Protein AF-A0A6P0IAK7-F1 (afdb_monomer_lite)

Foldseek 3Di:
DDDDDDPDDDPPVVVVVVVVVVVVVVVPPDDDDDDDDDDDDPPPPPPPQDLVNLVVCLVPDPDQVVVLVSLLVLLVDQALLSLLVLLVCQVVVVPHDPSSNVSSVVSNLSNQQDPPDALCRCVVPVVNLDDPDADPPAAEDEDALVLVLLVPPDDPVPGDPVSVVVVVCVVVNNHRYDYDSVSLNVSLVVCCVVPNRSRSSSVSSVVD

Radius of gyration: 23.71 Å; chains: 1; bounding box: 58×42×82 Å

Structure (mmCIF, N/CA/C/O backbone):
data_AF-A0A6P0IAK7-F1
#
_entry.id   AF-A0A6P0IAK7-F1
#
loop_
_atom_site.group_PDB
_atom_site.id
_atom_site.type_symbol
_atom_site.label_atom_id
_atom_site.label_alt_id
_atom_site.label_comp_id
_atom_site.label_asym_id
_atom_site.label_entity_id
_atom_site.label_seq_id
_atom_site.pdbx_PDB_ins_code
_atom_site.Cartn_x
_atom_site.Cartn_y
_atom_site.Cartn_z
_atom_site.occupancy
_atom_site.B_iso_or_equiv
_atom_site.auth_seq_id
_atom_site.auth_comp_id
_atom_site.auth_asym_id
_atom_site.auth_atom_id
_atom_site.pdbx_PDB_model_num
ATOM 1 N N . MET A 1 1 ? -30.795 12.365 -57.099 1.00 26.16 1 MET A N 1
ATOM 2 C CA . MET A 1 1 ? -30.577 13.539 -56.231 1.00 26.16 1 MET A CA 1
ATOM 3 C C . MET A 1 1 ? -30.891 13.110 -54.794 1.00 26.16 1 MET A C 1
ATOM 5 O O . MET A 1 1 ? -32.052 12.858 -54.540 1.00 26.16 1 MET A O 1
ATOM 9 N N . PHE A 1 2 ? -29.836 12.945 -53.966 1.00 22.73 2 PHE A N 1
ATOM 10 C CA . PHE A 1 2 ? -29.725 12.793 -52.483 1.00 22.73 2 PHE A CA 1
ATOM 11 C C . PHE A 1 2 ? -30.599 11.769 -51.708 1.00 22.73 2 PHE A C 1
ATOM 13 O O . PHE A 1 2 ? -31.778 11.662 -51.988 1.00 22.73 2 PHE A O 1
ATOM 20 N N . TYR A 1 3 ? -30.172 11.042 -50.654 1.00 24.75 3 TYR A N 1
ATOM 21 C CA . TYR A 1 3 ? -28.891 10.645 -50.010 1.00 24.75 3 TYR A CA 1
ATOM 22 C C . TYR A 1 3 ? -29.217 9.584 -48.908 1.00 24.75 3 TYR A C 1
ATOM 24 O O . TYR A 1 3 ? -30.390 9.330 -48.651 1.00 24.75 3 TYR A O 1
ATOM 32 N N . VAL A 1 4 ? -28.178 9.106 -48.191 1.00 23.92 4 VAL A N 1
ATOM 33 C CA . VAL A 1 4 ? -28.129 8.334 -46.909 1.00 23.92 4 VAL A CA 1
ATOM 34 C C . VAL A 1 4 ? -27.881 6.821 -47.095 1.00 23.92 4 VAL A C 1
ATOM 36 O O . VAL A 1 4 ? -28.779 6.072 -47.440 1.00 23.92 4 VAL A O 1
ATOM 39 N N . ASN A 1 5 ? -26.626 6.347 -47.103 1.00 25.86 5 ASN A N 1
ATOM 40 C CA . ASN A 1 5 ? -25.648 6.138 -46.007 1.00 25.86 5 ASN A CA 1
ATOM 41 C C . ASN A 1 5 ? -25.832 4.788 -45.284 1.00 25.86 5 ASN A C 1
ATOM 43 O O . ASN A 1 5 ? -26.632 4.668 -44.364 1.00 25.86 5 ASN A O 1
ATOM 47 N N . THR A 1 6 ? -25.000 3.808 -45.644 1.00 28.89 6 THR A N 1
ATOM 48 C CA . THR A 1 6 ? -24.733 2.613 -44.831 1.00 28.89 6 THR A CA 1
ATOM 49 C C . THR A 1 6 ? -23.227 2.483 -44.602 1.00 28.89 6 THR A C 1
ATOM 51 O O . THR A 1 6 ? -22.553 1.646 -45.197 1.00 28.89 6 THR A O 1
ATOM 54 N N . LYS A 1 7 ? -22.674 3.338 -43.732 1.00 33.22 7 LYS A N 1
ATOM 55 C CA . LYS A 1 7 ? -21.453 3.015 -42.983 1.00 33.22 7 LYS A CA 1
ATOM 56 C C . LYS A 1 7 ? -21.851 2.279 -41.709 1.00 33.22 7 LYS A C 1
ATOM 58 O O . LYS A 1 7 ? -22.245 2.895 -40.726 1.00 33.22 7 LYS A O 1
ATOM 63 N N . SER A 1 8 ? -21.709 0.966 -41.715 1.00 36.00 8 SER A N 1
ATOM 64 C CA . SER A 1 8 ? -21.562 0.170 -40.502 1.00 36.00 8 SER A CA 1
ATOM 65 C C . SER A 1 8 ? -20.852 -1.115 -40.888 1.00 36.00 8 SER A C 1
ATOM 67 O O . SER A 1 8 ? -21.122 -1.650 -41.954 1.00 36.00 8 SER A O 1
ATOM 69 N N . GLN A 1 9 ? -19.975 -1.589 -40.005 1.00 33.84 9 GLN A N 1
ATOM 70 C CA . GLN A 1 9 ? -19.118 -2.771 -40.148 1.00 33.84 9 GLN A CA 1
ATOM 71 C C . GLN A 1 9 ? -17.837 -2.525 -40.953 1.00 33.84 9 GLN A C 1
ATOM 73 O O . GLN A 1 9 ? -17.785 -2.761 -42.150 1.00 33.84 9 GLN A O 1
ATOM 78 N N . ASN A 1 10 ? -16.802 -2.015 -40.267 1.00 32.91 10 ASN A N 1
ATOM 79 C CA . ASN A 1 10 ? -15.404 -2.478 -40.419 1.00 32.91 10 ASN A CA 1
ATOM 80 C C . ASN A 1 10 ? -14.374 -1.763 -39.515 1.00 32.91 10 ASN A C 1
ATOM 82 O O . ASN A 1 10 ? -13.176 -1.969 -39.672 1.00 32.91 10 ASN A O 1
ATOM 86 N N . ASN A 1 11 ? -14.792 -0.994 -38.499 1.00 32.03 11 ASN A N 1
ATOM 87 C CA . ASN A 1 11 ? -13.846 -0.296 -37.609 1.00 32.03 11 ASN A CA 1
ATOM 88 C C . ASN A 1 11 ? -13.528 -0.997 -36.272 1.00 32.03 11 ASN A C 1
ATOM 90 O O . ASN A 1 11 ? -12.753 -0.459 -35.489 1.00 32.03 11 ASN A O 1
ATOM 94 N N . TYR A 1 12 ? -14.035 -2.209 -36.016 1.00 30.67 12 TYR A N 1
ATOM 95 C CA . TYR A 1 12 ? -13.771 -2.931 -34.755 1.00 30.67 12 TYR A CA 1
ATOM 96 C C . TYR A 1 12 ? -12.659 -3.991 -34.825 1.00 30.67 12 TYR A C 1
ATOM 98 O O . TYR A 1 12 ? -12.340 -4.598 -33.809 1.00 30.67 12 TYR A O 1
ATOM 106 N N . HIS A 1 13 ? -12.027 -4.204 -35.984 1.00 29.92 13 HIS A N 1
ATOM 107 C CA . HIS A 1 13 ? -10.846 -5.081 -36.095 1.00 29.92 13 HIS A CA 1
ATOM 108 C C . HIS A 1 13 ? -9.512 -4.321 -36.158 1.00 29.92 13 HIS A C 1
ATOM 110 O O . HIS A 1 13 ? -8.475 -4.887 -35.831 1.00 29.92 13 HIS A O 1
ATOM 116 N N . SER A 1 14 ? -9.523 -3.025 -36.486 1.00 30.70 14 SER A N 1
ATOM 117 C CA . SER A 1 14 ? -8.302 -2.205 -36.559 1.00 30.70 14 SER A CA 1
ATOM 118 C C . SER A 1 14 ? -7.813 -1.734 -35.177 1.00 30.70 14 SER A C 1
ATOM 120 O O . SER A 1 14 ? -6.625 -1.826 -34.872 1.00 30.70 14 SER A O 1
ATOM 122 N N . ALA A 1 15 ? -8.720 -1.326 -34.281 1.00 28.86 15 ALA A N 1
ATOM 123 C CA . ALA A 1 15 ? -8.346 -0.814 -32.956 1.00 28.86 15 ALA A CA 1
ATOM 124 C C . ALA A 1 15 ? -7.744 -1.893 -32.031 1.00 28.86 15 ALA A C 1
ATOM 126 O O . ALA A 1 15 ? -6.819 -1.615 -31.269 1.00 28.86 15 ALA A O 1
ATOM 127 N N . THR A 1 16 ? -8.213 -3.139 -32.139 1.00 31.03 16 THR A N 1
ATOM 128 C CA . THR A 1 16 ? -7.709 -4.277 -31.351 1.00 31.03 16 THR A CA 1
ATOM 129 C C . THR A 1 16 ? -6.317 -4.719 -31.814 1.00 31.03 16 THR A C 1
ATOM 131 O O . THR A 1 16 ? -5.484 -5.091 -30.991 1.00 31.03 16 THR A O 1
ATOM 134 N N . LEU A 1 17 ? -6.022 -4.598 -33.113 1.00 25.98 17 LEU A N 1
ATOM 135 C CA . LEU A 1 17 ? -4.694 -4.860 -33.677 1.00 25.98 17 LEU A CA 1
ATOM 136 C C . LEU A 1 17 ? -3.692 -3.752 -33.318 1.00 25.98 17 LEU A C 1
ATOM 138 O O . LEU A 1 17 ? -2.561 -4.054 -32.948 1.00 25.98 17 LEU A O 1
ATOM 142 N N . ILE A 1 18 ? -4.106 -2.482 -33.317 1.00 27.56 18 ILE A N 1
ATOM 143 C CA . ILE A 1 18 ? -3.242 -1.354 -32.920 1.00 27.56 18 ILE A CA 1
ATOM 144 C C . ILE A 1 18 ? -2.915 -1.392 -31.411 1.00 27.56 18 ILE A C 1
ATOM 146 O O . ILE A 1 18 ? -1.784 -1.103 -31.009 1.00 27.56 18 ILE A O 1
ATOM 150 N N . LEU A 1 19 ? -3.859 -1.825 -30.566 1.00 26.67 19 LEU A N 1
ATOM 151 C CA . LEU A 1 19 ? -3.617 -2.061 -29.133 1.00 26.67 19 LEU A CA 1
ATOM 152 C C . LEU A 1 19 ? -2.740 -3.298 -28.863 1.00 26.67 19 LEU A C 1
ATOM 154 O O . LEU A 1 19 ? -1.976 -3.310 -27.897 1.00 26.67 19 LEU A O 1
ATOM 158 N N . ALA A 1 20 ? -2.792 -4.314 -29.729 1.00 27.11 20 ALA A N 1
ATOM 159 C CA . ALA A 1 20 ? -1.891 -5.463 -29.655 1.00 27.11 20 ALA A CA 1
ATOM 160 C C . ALA A 1 20 ? -0.453 -5.093 -30.068 1.00 27.11 20 ALA A C 1
ATOM 162 O O . ALA A 1 20 ? 0.496 -5.462 -29.379 1.00 27.11 20 ALA A O 1
ATOM 163 N N . PHE A 1 21 ? -0.275 -4.293 -31.126 1.00 25.08 21 PHE A N 1
ATOM 164 C CA . PHE A 1 21 ? 1.051 -3.857 -31.585 1.00 25.08 21 PHE A CA 1
ATOM 165 C C . PHE A 1 21 ? 1.734 -2.868 -30.628 1.00 25.08 21 PHE A C 1
ATOM 167 O O . PHE A 1 21 ? 2.949 -2.939 -30.442 1.00 25.08 21 PHE A O 1
ATOM 174 N N . SER A 1 22 ? 0.972 -2.003 -29.953 1.00 28.08 22 SER A N 1
ATOM 175 C CA . SER A 1 22 ? 1.520 -1.084 -28.942 1.00 28.08 22 SER A CA 1
ATOM 176 C C . SER A 1 22 ? 1.932 -1.798 -27.648 1.00 28.08 22 SER A C 1
ATOM 178 O O . SER A 1 22 ? 2.981 -1.477 -27.091 1.00 28.08 22 SER A O 1
ATOM 180 N N . LYS A 1 23 ? 1.202 -2.835 -27.210 1.00 30.44 23 LYS A N 1
ATOM 181 C CA . LYS A 1 23 ? 1.650 -3.707 -26.104 1.00 30.44 23 LYS A CA 1
ATOM 182 C C . LYS A 1 23 ? 2.926 -4.481 -26.445 1.00 30.44 23 LYS A C 1
ATOM 184 O O . LYS A 1 23 ? 3.785 -4.637 -25.582 1.00 30.44 23 LYS A O 1
ATOM 189 N N . ILE A 1 24 ? 3.080 -4.915 -27.696 1.00 29.59 24 ILE A N 1
ATOM 190 C CA . ILE A 1 24 ? 4.285 -5.618 -28.158 1.00 29.59 24 ILE A CA 1
ATOM 191 C C . ILE A 1 24 ? 5.497 -4.673 -28.198 1.00 29.59 24 ILE A C 1
ATOM 193 O O . ILE A 1 24 ? 6.580 -5.077 -27.789 1.00 29.59 24 ILE A O 1
ATOM 197 N N . GLN A 1 25 ? 5.333 -3.409 -28.601 1.00 26.86 25 GLN A N 1
ATOM 19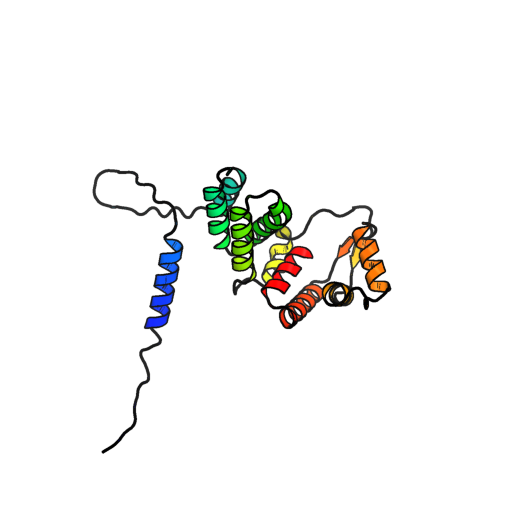8 C CA . GLN A 1 25 ? 6.430 -2.429 -28.590 1.00 26.86 25 GLN A CA 1
ATOM 199 C C . GLN A 1 25 ? 6.828 -1.961 -27.181 1.00 26.86 25 GLN A C 1
ATOM 201 O O . GLN A 1 25 ? 8.002 -1.685 -26.941 1.00 26.86 25 GLN A O 1
ATOM 206 N N . ILE A 1 26 ? 5.896 -1.918 -26.225 1.00 31.25 26 ILE A N 1
ATOM 207 C CA . ILE A 1 26 ? 6.211 -1.569 -24.827 1.00 31.25 26 ILE A CA 1
ATOM 208 C C . ILE A 1 26 ? 6.965 -2.715 -24.124 1.00 31.25 26 ILE A C 1
ATOM 210 O O . ILE A 1 26 ? 7.851 -2.458 -23.313 1.00 31.25 26 ILE A O 1
ATOM 214 N N . LEU A 1 27 ? 6.728 -3.970 -24.522 1.00 28.12 27 LEU A N 1
ATOM 215 C CA . LEU A 1 27 ? 7.503 -5.135 -24.069 1.00 28.12 27 LEU A CA 1
ATOM 216 C C . LEU A 1 27 ? 8.888 -5.273 -24.740 1.00 28.12 27 LEU A C 1
ATOM 218 O O . LEU A 1 27 ? 9.689 -6.105 -24.320 1.00 28.12 27 LEU A O 1
ATOM 222 N N . GLN A 1 28 ? 9.211 -4.464 -25.755 1.00 32.31 28 GLN A N 1
ATOM 223 C CA . GLN A 1 28 ? 10.477 -4.541 -26.505 1.00 32.31 28 GLN A CA 1
ATOM 224 C C . GLN A 1 28 ? 11.645 -3.760 -25.877 1.00 32.31 28 GLN A C 1
ATOM 226 O O . GLN A 1 28 ? 12.739 -3.744 -26.440 1.00 32.31 28 GLN A O 1
ATOM 231 N N . LYS A 1 29 ? 11.468 -3.153 -24.698 1.00 34.12 29 LYS A N 1
ATOM 232 C CA . LYS A 1 29 ? 12.530 -2.418 -23.988 1.00 34.12 29 LYS A CA 1
ATOM 233 C C . LYS A 1 29 ? 13.316 -3.299 -22.998 1.00 34.12 29 LYS A C 1
ATOM 235 O O . LYS A 1 29 ? 13.591 -2.887 -21.878 1.00 34.12 29 LYS A O 1
ATOM 240 N N . VAL A 1 30 ? 13.667 -4.521 -23.410 1.00 36.28 30 VAL A N 1
ATOM 241 C CA . VAL A 1 30 ? 14.493 -5.471 -22.636 1.00 36.28 30 VAL A CA 1
ATOM 242 C C . VAL A 1 30 ? 15.860 -5.615 -23.313 1.00 36.28 30 VAL A C 1
ATOM 244 O O . VAL A 1 30 ? 15.937 -5.817 -24.525 1.00 36.28 30 VAL A O 1
ATOM 247 N N . ASN A 1 31 ? 16.935 -5.471 -22.532 1.00 39.06 31 ASN A N 1
ATOM 248 C CA . ASN A 1 31 ? 18.326 -5.451 -22.994 1.00 39.06 31 ASN A CA 1
ATOM 249 C C . ASN A 1 31 ? 18.686 -6.649 -23.897 1.00 39.06 31 ASN A C 1
ATOM 251 O O . ASN A 1 31 ? 18.471 -7.809 -23.549 1.00 39.06 31 ASN A O 1
ATOM 255 N N . LYS A 1 32 ? 19.271 -6.349 -25.064 1.00 33.69 32 LYS A N 1
ATOM 256 C CA . LYS A 1 32 ? 19.672 -7.313 -26.098 1.00 33.69 32 LYS A CA 1
ATOM 257 C C . LYS A 1 32 ? 21.113 -7.771 -25.857 1.00 33.69 32 LYS A C 1
ATOM 259 O O . LYS A 1 32 ? 22.042 -7.023 -26.142 1.00 33.69 32 LYS A O 1
ATOM 264 N N . VAL A 1 33 ? 21.314 -9.004 -25.397 1.00 37.75 33 VAL A N 1
ATOM 265 C CA . VAL A 1 33 ? 22.643 -9.643 -25.388 1.00 37.75 33 VAL A CA 1
ATOM 266 C C . VAL A 1 33 ? 22.783 -10.482 -26.660 1.00 37.75 33 VAL A C 1
ATOM 268 O O . VAL A 1 33 ? 21.975 -11.373 -26.906 1.00 37.75 33 VAL A O 1
ATOM 271 N N . MET A 1 34 ? 23.773 -10.170 -27.503 1.00 29.06 34 MET A N 1
ATOM 272 C CA . MET A 1 34 ? 24.094 -10.962 -28.697 1.00 29.06 34 MET A CA 1
ATOM 273 C C . MET A 1 34 ? 25.179 -11.988 -28.373 1.00 29.06 34 MET A C 1
ATOM 275 O O . MET A 1 34 ? 26.334 -11.614 -28.191 1.00 29.06 34 MET A O 1
ATOM 279 N N . THR A 1 35 ? 24.847 -13.275 -28.399 1.00 34.84 35 THR A N 1
ATOM 280 C CA . THR A 1 35 ? 25.839 -14.343 -28.571 1.00 34.84 35 THR A CA 1
ATOM 281 C C . THR A 1 35 ? 25.756 -14.859 -30.006 1.00 34.84 35 THR A C 1
ATOM 283 O O . THR A 1 35 ? 24.697 -15.257 -30.489 1.00 34.84 35 THR A O 1
ATOM 286 N N . ARG A 1 36 ? 26.875 -14.765 -30.734 1.00 27.73 36 ARG A N 1
ATOM 287 C CA . ARG A 1 36 ? 27.020 -15.324 -32.082 1.00 27.73 36 ARG A CA 1
ATOM 288 C C . ARG A 1 36 ? 27.350 -16.805 -31.948 1.00 27.73 36 ARG A C 1
ATOM 290 O O . ARG A 1 36 ? 28.504 -17.142 -31.716 1.00 27.73 36 ARG A O 1
ATOM 297 N N . GLU A 1 37 ? 26.360 -17.661 -32.149 1.00 32.78 37 GLU A N 1
ATOM 298 C CA . GLU A 1 37 ? 26.611 -19.045 -32.541 1.00 32.78 37 GLU A CA 1
ATOM 299 C C . GLU A 1 37 ? 26.233 -19.228 -34.011 1.00 32.78 37 GLU A C 1
ATOM 301 O O . GLU A 1 37 ? 25.257 -18.677 -34.524 1.00 32.78 37 GLU A O 1
ATOM 306 N N . SER A 1 38 ? 27.129 -19.911 -34.707 1.00 32.88 38 SER A N 1
ATOM 307 C CA . SER A 1 38 ? 27.184 -20.113 -36.144 1.00 32.88 38 SER A CA 1
ATOM 308 C C . SER A 1 38 ? 25.929 -20.813 -36.674 1.00 32.88 38 SER A C 1
ATOM 310 O O . SER A 1 38 ? 25.503 -21.819 -36.118 1.00 32.88 38 SER A O 1
ATOM 312 N N . SER A 1 39 ? 25.440 -20.338 -37.824 1.00 33.56 39 SER A N 1
ATOM 313 C CA . SER A 1 39 ? 24.461 -20.993 -38.712 1.00 33.56 39 SER A CA 1
ATOM 314 C C . SER A 1 39 ? 22.970 -20.853 -38.347 1.00 33.56 39 SER A C 1
ATOM 316 O O . SER A 1 39 ? 22.367 -21.694 -37.697 1.00 33.56 39 SER A O 1
ATOM 318 N N . ASN A 1 40 ? 22.364 -19.794 -38.903 1.00 36.38 40 ASN A N 1
ATOM 319 C CA . ASN A 1 40 ? 20.978 -19.692 -39.391 1.00 36.38 40 ASN A CA 1
ATOM 320 C C . ASN A 1 40 ? 19.846 -20.309 -38.553 1.00 36.38 40 ASN A C 1
ATOM 322 O O . ASN A 1 40 ? 19.068 -21.113 -39.053 1.00 36.38 40 ASN A O 1
ATOM 326 N N . GLN A 1 41 ? 19.666 -19.797 -37.338 1.00 31.36 41 GLN A N 1
ATOM 327 C CA . GLN A 1 41 ? 18.359 -19.486 -36.750 1.00 31.36 41 GLN A CA 1
ATOM 328 C C . GLN A 1 41 ? 18.618 -18.505 -35.602 1.00 31.36 41 GLN A C 1
ATOM 330 O O . GLN A 1 41 ? 19.129 -18.887 -34.555 1.00 31.36 41 GLN A O 1
ATOM 335 N N . ILE A 1 42 ? 18.305 -17.218 -35.793 1.00 33.81 42 ILE A N 1
ATOM 336 C CA . ILE A 1 42 ? 18.283 -16.264 -34.677 1.00 33.81 42 ILE A CA 1
ATOM 337 C C . ILE A 1 42 ? 17.067 -16.639 -33.825 1.00 33.81 42 ILE A C 1
ATOM 339 O O . ILE A 1 42 ? 15.964 -16.142 -34.041 1.00 33.81 42 ILE A O 1
ATOM 343 N N . GLN A 1 43 ? 17.248 -17.568 -32.888 1.00 28.28 43 GLN A N 1
ATOM 344 C CA . GLN A 1 43 ? 16.297 -17.758 -31.805 1.00 28.28 43 GLN A CA 1
ATOM 345 C C . GLN A 1 43 ? 16.425 -16.551 -30.879 1.00 28.28 43 GLN A C 1
ATOM 347 O O . GLN A 1 43 ? 17.394 -16.409 -30.135 1.00 28.28 43 GLN A O 1
ATOM 352 N N . PHE A 1 44 ? 15.437 -15.659 -30.927 1.00 35.88 44 PHE A N 1
ATOM 353 C CA . PHE A 1 44 ? 15.243 -14.681 -29.868 1.00 35.88 44 PHE A CA 1
ATOM 354 C C . PHE A 1 44 ? 14.830 -15.444 -28.613 1.00 35.88 44 PHE A C 1
ATOM 356 O O . PHE A 1 44 ? 13.660 -15.766 -28.414 1.00 35.88 44 PHE A O 1
ATOM 363 N N . LYS A 1 45 ? 15.807 -15.777 -27.773 1.00 30.66 45 LYS A N 1
ATOM 364 C CA . LYS A 1 45 ? 15.541 -16.284 -26.434 1.00 30.66 45 LYS A CA 1
ATOM 365 C C . LYS A 1 45 ? 15.097 -15.085 -25.599 1.00 30.66 45 LYS A C 1
ATOM 367 O O . LYS A 1 45 ? 15.916 -14.365 -25.039 1.00 30.66 45 LYS A O 1
ATOM 372 N N . TYR A 1 46 ? 13.795 -14.808 -25.606 1.00 37.12 46 TYR A N 1
ATOM 373 C CA . TYR A 1 46 ? 13.200 -13.862 -24.672 1.00 37.12 46 TYR A CA 1
ATOM 374 C C . TYR A 1 46 ? 13.318 -14.473 -23.283 1.00 37.12 46 TYR A C 1
ATOM 376 O O . TYR A 1 46 ? 12.511 -15.313 -22.890 1.00 37.12 46 TYR A O 1
ATOM 384 N N . THR A 1 47 ? 14.356 -14.093 -22.548 1.00 42.75 47 THR A N 1
ATOM 385 C CA . THR A 1 47 ? 14.421 -14.408 -21.129 1.00 42.75 47 THR A CA 1
ATOM 386 C C . THR A 1 47 ? 13.420 -13.485 -20.446 1.00 42.75 47 THR A C 1
ATOM 388 O O . THR A 1 47 ? 13.689 -12.299 -20.253 1.00 42.75 47 THR A O 1
ATOM 391 N N . LEU A 1 48 ? 12.228 -14.006 -20.150 1.00 55.81 48 LEU A N 1
ATOM 392 C CA . LEU A 1 48 ? 11.346 -13.406 -19.155 1.00 55.81 48 LEU A CA 1
ATOM 393 C C . LEU A 1 48 ? 12.163 -13.332 -17.867 1.00 55.81 48 LEU A C 1
ATOM 395 O O . LEU A 1 48 ? 12.419 -14.353 -17.241 1.00 55.81 48 LEU A O 1
ATOM 399 N N . ILE A 1 49 ? 12.655 -12.141 -17.532 1.00 68.50 49 ILE A N 1
ATOM 400 C CA . ILE A 1 49 ? 13.315 -11.929 -16.247 1.00 68.50 49 ILE A CA 1
ATOM 401 C C . ILE A 1 49 ? 12.225 -12.110 -15.194 1.00 68.50 49 ILE A C 1
ATOM 403 O O . ILE A 1 49 ? 11.179 -11.456 -15.275 1.00 68.50 49 ILE A O 1
ATOM 407 N N . GLU A 1 50 ? 12.427 -13.008 -14.242 1.00 84.00 50 GLU A N 1
ATOM 408 C CA . GLU A 1 50 ? 11.458 -13.214 -13.172 1.00 84.00 50 GLU A CA 1
ATOM 409 C C . GLU A 1 50 ? 11.393 -11.976 -12.265 1.00 84.00 50 GLU A C 1
ATOM 411 O O . GLU A 1 50 ? 12.310 -11.152 -12.226 1.00 84.00 50 GLU A O 1
ATOM 416 N N . THR A 1 51 ? 10.273 -11.779 -11.567 1.00 86.00 51 THR A N 1
ATOM 417 C CA . THR A 1 51 ? 10.130 -10.619 -10.670 1.00 86.00 51 THR A CA 1
ATOM 418 C C . THR A 1 51 ? 11.162 -10.679 -9.547 1.00 86.00 51 THR A C 1
ATOM 420 O O . THR A 1 51 ? 11.783 -9.666 -9.239 1.00 86.00 51 THR A O 1
ATOM 423 N N . SER A 1 52 ? 11.403 -11.873 -9.003 1.00 86.88 52 SER A N 1
ATOM 424 C CA . SER A 1 52 ? 12.476 -12.177 -8.050 1.00 86.88 52 SER A CA 1
ATOM 425 C C . SER A 1 52 ? 13.830 -11.634 -8.517 1.00 86.88 52 SER A C 1
ATOM 427 O O . SER A 1 52 ? 14.462 -10.866 -7.795 1.00 86.88 52 SER A O 1
ATOM 429 N N . ASP A 1 53 ? 14.224 -11.941 -9.754 1.00 87.56 53 ASP A N 1
ATOM 430 C CA . ASP A 1 53 ? 15.494 -11.494 -10.331 1.00 87.56 53 ASP A CA 1
ATOM 431 C C . ASP A 1 53 ? 15.585 -9.966 -10.440 1.00 87.56 53 ASP A C 1
ATOM 433 O O . ASP A 1 53 ? 16.642 -9.386 -10.182 1.00 87.56 53 ASP A O 1
ATOM 437 N N . LEU A 1 54 ? 14.493 -9.289 -10.820 1.00 89.69 54 LEU A N 1
ATOM 438 C CA . LEU A 1 54 ? 14.463 -7.822 -10.868 1.00 89.69 54 LEU A CA 1
ATOM 439 C C . LEU A 1 54 ? 14.624 -7.203 -9.480 1.00 89.69 54 LEU A C 1
ATOM 441 O O . LEU A 1 54 ? 15.343 -6.215 -9.334 1.00 89.69 54 LEU A O 1
ATOM 445 N N . ILE A 1 55 ? 13.969 -7.777 -8.470 1.00 91.12 55 ILE A N 1
ATOM 446 C CA . ILE A 1 55 ? 14.074 -7.314 -7.085 1.00 91.12 55 ILE A CA 1
ATOM 447 C C . ILE A 1 55 ? 15.512 -7.481 -6.588 1.00 91.12 55 ILE A C 1
ATOM 449 O O . ILE A 1 55 ? 16.070 -6.540 -6.025 1.00 91.12 55 ILE A O 1
ATOM 453 N N . THR A 1 56 ? 16.138 -8.633 -6.842 1.00 91.38 56 THR A N 1
ATOM 454 C CA . THR A 1 56 ? 17.537 -8.877 -6.463 1.00 91.38 56 THR A CA 1
ATOM 455 C C . THR A 1 56 ? 18.488 -7.896 -7.143 1.00 91.38 56 THR A C 1
ATOM 457 O O . THR A 1 56 ? 19.347 -7.325 -6.473 1.00 91.38 56 THR A O 1
ATOM 460 N N . LYS A 1 57 ? 18.312 -7.641 -8.446 1.00 90.31 57 LYS A N 1
ATOM 461 C CA . LYS A 1 57 ? 19.120 -6.651 -9.177 1.00 90.31 57 LYS A CA 1
ATOM 462 C C . LYS A 1 57 ? 18.978 -5.256 -8.583 1.00 90.31 57 LYS A C 1
ATOM 464 O O . LYS A 1 57 ? 19.979 -4.624 -8.277 1.00 90.31 57 LYS A O 1
ATOM 469 N N . LEU A 1 58 ? 17.748 -4.808 -8.333 1.00 92.50 58 LEU A N 1
ATOM 470 C CA . LEU A 1 58 ? 17.486 -3.509 -7.716 1.00 92.50 58 LEU A CA 1
ATOM 471 C C . LEU A 1 58 ? 18.135 -3.364 -6.326 1.00 92.50 58 LEU A C 1
ATOM 473 O O . LEU A 1 58 ? 18.591 -2.280 -5.971 1.00 92.50 58 LEU A O 1
ATOM 477 N N . GLN A 1 59 ? 18.162 -4.427 -5.520 1.00 90.88 59 GLN A N 1
ATOM 478 C CA . GLN A 1 59 ? 18.764 -4.395 -4.181 1.00 90.88 59 GLN A CA 1
ATOM 479 C C . GLN A 1 59 ? 20.289 -4.242 -4.208 1.00 90.88 59 GLN A C 1
ATOM 481 O O . GLN A 1 59 ? 20.859 -3.727 -3.250 1.00 90.88 59 GLN A O 1
ATOM 486 N N . GLN A 1 60 ? 20.937 -4.696 -5.280 1.00 91.44 60 GLN A N 1
ATOM 487 C CA . GLN A 1 60 ? 22.390 -4.641 -5.455 1.00 91.44 60 GLN A CA 1
ATOM 488 C C . GLN A 1 60 ? 22.841 -3.432 -6.286 1.00 91.44 60 GLN A C 1
ATOM 490 O O . GLN A 1 60 ? 24.039 -3.168 -6.361 1.00 91.44 60 GLN A O 1
ATOM 495 N N . GLU A 1 61 ? 21.903 -2.721 -6.917 1.00 92.62 61 GLU A N 1
ATOM 496 C CA . GLU A 1 61 ? 22.210 -1.649 -7.856 1.00 92.62 61 GLU A CA 1
ATOM 497 C C . GLU A 1 61 ? 22.563 -0.336 -7.151 1.00 92.62 61 GLU A C 1
ATOM 499 O O . GLU A 1 61 ? 21.758 0.221 -6.394 1.00 92.62 61 GLU A O 1
ATOM 504 N N . CYS A 1 62 ? 23.752 0.166 -7.476 1.00 87.81 62 CYS A N 1
ATOM 505 C CA . CYS A 1 62 ? 24.295 1.431 -6.991 1.00 87.81 62 CYS A CA 1
ATOM 506 C C . CYS A 1 62 ? 24.315 2.504 -8.085 1.00 87.81 62 CYS A C 1
ATOM 508 O O . CYS A 1 62 ? 24.392 3.689 -7.760 1.00 87.81 62 CYS A O 1
ATOM 510 N N . ASP A 1 63 ? 24.270 2.113 -9.363 1.00 95.50 63 ASP A N 1
ATOM 511 C CA . ASP A 1 63 ? 24.198 3.060 -10.467 1.00 95.50 63 ASP A CA 1
ATOM 512 C C . ASP A 1 63 ? 22.803 3.693 -10.544 1.00 95.50 63 ASP A C 1
ATOM 514 O O . ASP A 1 63 ? 21.777 3.012 -10.502 1.00 95.50 63 ASP A O 1
ATOM 518 N N . VAL A 1 64 ? 22.765 5.020 -10.644 1.00 92.56 64 VAL A N 1
ATOM 519 C CA . VAL A 1 64 ? 21.529 5.811 -10.574 1.00 92.56 64 VAL A CA 1
ATOM 520 C C . VAL A 1 64 ? 20.601 5.500 -11.750 1.00 92.56 64 VAL A C 1
ATOM 522 O O . VAL A 1 64 ? 19.387 5.366 -11.561 1.00 92.56 64 VAL A O 1
ATOM 525 N N . ASP A 1 65 ? 21.160 5.367 -12.953 1.00 93.69 65 ASP A N 1
ATOM 526 C CA . ASP A 1 65 ? 20.393 5.154 -14.177 1.00 93.69 65 ASP A CA 1
ATOM 527 C C . ASP A 1 65 ? 19.859 3.722 -14.240 1.00 93.69 65 ASP A C 1
ATOM 529 O O . ASP A 1 65 ? 18.672 3.511 -14.517 1.00 93.69 65 ASP A O 1
ATOM 533 N N . GLU A 1 66 ? 20.692 2.732 -13.916 1.00 93.75 66 GLU A N 1
ATOM 534 C CA . GLU A 1 66 ? 20.267 1.333 -13.848 1.00 93.75 66 GLU A CA 1
ATOM 535 C C . GLU A 1 66 ? 19.256 1.103 -12.720 1.00 93.75 66 GLU A C 1
ATOM 537 O O . GLU A 1 66 ? 18.237 0.439 -12.928 1.00 93.75 66 GLU A O 1
ATOM 542 N N . ARG A 1 67 ? 19.436 1.739 -11.556 1.00 94.31 67 ARG A N 1
ATOM 543 C CA . ARG A 1 67 ? 18.468 1.678 -10.451 1.00 94.31 67 ARG A CA 1
ATOM 544 C C . ARG A 1 67 ? 17.101 2.199 -10.889 1.00 94.31 67 ARG A C 1
ATOM 546 O O . ARG A 1 67 ? 16.084 1.533 -10.673 1.00 94.31 67 ARG A O 1
ATOM 553 N N . ALA A 1 68 ? 17.069 3.350 -11.560 1.00 94.75 68 ALA A N 1
ATOM 554 C CA . ALA A 1 68 ? 15.858 3.895 -12.166 1.00 94.75 68 ALA A CA 1
ATOM 555 C C . ALA A 1 68 ? 15.263 2.959 -13.235 1.00 94.75 68 ALA A C 1
ATOM 557 O O . ALA A 1 68 ? 14.041 2.793 -13.293 1.00 94.75 68 ALA A O 1
ATOM 558 N N . ASN A 1 69 ? 16.090 2.307 -14.058 1.00 94.00 69 ASN A N 1
ATOM 559 C CA . ASN A 1 69 ? 15.629 1.334 -15.051 1.00 94.00 69 ASN A CA 1
ATOM 560 C C . ASN A 1 69 ? 14.966 0.114 -14.402 1.00 94.00 69 ASN A C 1
ATOM 562 O O . ASN A 1 69 ? 13.894 -0.300 -14.856 1.00 94.00 69 ASN A O 1
ATOM 566 N N . TRP A 1 70 ? 15.540 -0.426 -13.324 1.00 94.06 70 TRP A N 1
ATOM 567 C CA . TRP A 1 70 ? 14.952 -1.545 -12.587 1.00 94.06 70 TRP A CA 1
ATOM 568 C C . TRP A 1 70 ? 13.631 -1.165 -11.922 1.00 94.06 70 TRP A C 1
ATOM 570 O O . TRP A 1 70 ? 12.652 -1.901 -12.049 1.00 94.06 70 TRP A O 1
ATOM 580 N N . ILE A 1 71 ? 13.556 0.014 -11.299 1.00 95.31 71 ILE A N 1
ATOM 581 C CA . ILE A 1 71 ? 12.308 0.545 -10.726 1.00 95.31 71 ILE A CA 1
ATOM 582 C C . ILE A 1 71 ? 11.238 0.699 -11.807 1.00 95.31 71 ILE A C 1
ATOM 584 O O . ILE A 1 71 ? 10.098 0.280 -11.610 1.00 95.31 71 ILE A O 1
ATOM 588 N N . ARG A 1 72 ? 11.608 1.232 -12.974 1.00 95.69 72 ARG A N 1
ATOM 589 C CA . ARG A 1 72 ? 10.691 1.380 -14.106 1.00 95.69 72 ARG A CA 1
ATOM 590 C C . ARG A 1 72 ? 10.194 0.033 -14.620 1.00 95.69 72 ARG A C 1
ATOM 592 O O . ARG A 1 72 ? 9.006 -0.097 -14.891 1.00 95.69 72 ARG A O 1
ATOM 599 N N . ALA A 1 73 ? 11.075 -0.961 -14.737 1.00 93.31 73 ALA A N 1
ATOM 600 C CA . ALA A 1 73 ? 10.711 -2.313 -15.159 1.00 93.31 73 ALA A CA 1
ATOM 601 C C . ALA A 1 73 ? 9.761 -2.991 -14.160 1.00 93.31 73 ALA A C 1
ATOM 603 O O . ALA A 1 73 ? 8.817 -3.669 -14.567 1.00 93.31 73 ALA A O 1
ATOM 604 N N . LEU A 1 74 ? 9.974 -2.774 -12.859 1.00 93.75 74 LEU A N 1
ATOM 605 C CA . LEU A 1 74 ? 9.050 -3.193 -11.806 1.00 93.75 74 LEU A CA 1
ATOM 606 C C . LEU A 1 74 ? 7.709 -2.448 -11.911 1.00 93.75 74 LEU A C 1
ATOM 608 O O . LEU A 1 74 ? 6.661 -3.065 -11.782 1.00 93.75 74 LEU A O 1
ATOM 612 N N . GLY A 1 75 ? 7.711 -1.158 -12.251 1.00 94.44 75 GLY A N 1
ATOM 613 C CA . GLY A 1 75 ? 6.501 -0.353 -12.468 1.00 94.44 75 GLY A CA 1
ATOM 614 C C . GLY A 1 75 ? 5.569 -0.827 -13.592 1.00 94.44 75 GLY A C 1
ATOM 615 O O . GLY A 1 75 ? 4.445 -0.334 -13.688 1.00 94.44 75 GLY A O 1
ATOM 616 N N . GLU A 1 76 ? 6.006 -1.774 -14.425 1.00 93.94 76 GLU A N 1
ATOM 617 C CA . GLU A 1 76 ? 5.190 -2.421 -15.460 1.00 93.94 76 GLU A CA 1
ATOM 618 C C . GLU A 1 76 ? 4.570 -3.755 -14.989 1.00 93.94 76 GLU A C 1
ATOM 620 O O . GLU A 1 76 ? 3.829 -4.392 -15.742 1.00 93.94 76 GLU A O 1
ATOM 625 N N . ARG A 1 77 ? 4.844 -4.192 -13.749 1.00 93.06 77 ARG A N 1
ATOM 626 C CA . ARG A 1 77 ? 4.340 -5.450 -13.174 1.00 93.06 77 ARG A CA 1
ATOM 627 C C . ARG A 1 77 ? 3.257 -5.196 -12.137 1.00 93.06 77 ARG A C 1
ATOM 629 O O . ARG A 1 77 ? 3.448 -4.454 -11.177 1.00 93.06 77 ARG A O 1
ATOM 636 N N . ILE A 1 78 ? 2.111 -5.845 -12.325 1.00 93.62 78 ILE A N 1
ATOM 637 C CA . ILE A 1 78 ? 0.945 -5.712 -11.448 1.00 93.62 78 ILE A CA 1
ATOM 638 C C . ILE A 1 78 ? 0.892 -6.911 -10.500 1.00 93.62 78 ILE A C 1
ATOM 640 O O . ILE A 1 78 ? 0.017 -7.768 -10.598 1.00 93.62 78 ILE A O 1
ATOM 644 N N . GLU A 1 79 ? 1.879 -6.969 -9.613 1.00 94.06 79 GLU A N 1
ATOM 645 C CA . GLU A 1 79 ? 2.065 -8.038 -8.629 1.00 94.06 79 GLU A CA 1
ATOM 646 C C . GLU A 1 79 ? 2.059 -7.437 -7.209 1.00 94.06 79 GLU A C 1
ATOM 648 O O . GLU A 1 79 ? 2.628 -6.355 -7.011 1.00 94.06 79 GLU A O 1
ATOM 653 N N . PRO A 1 80 ? 1.422 -8.086 -6.215 1.00 93.31 80 PRO A N 1
ATOM 654 C CA . PRO A 1 80 ? 1.352 -7.584 -4.839 1.00 93.31 80 PRO A CA 1
ATOM 655 C C . PRO A 1 80 ? 2.720 -7.231 -4.239 1.00 93.31 80 PRO A C 1
ATOM 657 O O . PRO A 1 80 ? 2.888 -6.167 -3.638 1.00 93.31 80 PRO A O 1
ATOM 660 N N . GLU A 1 81 ? 3.715 -8.087 -4.456 1.00 93.12 81 GLU A N 1
ATOM 661 C CA . GLU A 1 81 ? 5.082 -7.957 -3.952 1.00 93.12 81 GLU A CA 1
ATOM 662 C C . GLU A 1 81 ? 5.774 -6.729 -4.545 1.00 93.12 81 GLU A C 1
ATOM 664 O O . GLU A 1 81 ? 6.469 -5.993 -3.844 1.00 93.12 81 GLU A O 1
ATOM 669 N N . VAL A 1 82 ? 5.528 -6.461 -5.829 1.00 94.88 82 VAL A N 1
ATOM 670 C CA . VAL A 1 82 ? 6.056 -5.290 -6.534 1.00 94.88 82 VAL A CA 1
ATOM 671 C C . VAL A 1 82 ? 5.428 -4.010 -5.998 1.00 94.88 82 VAL A C 1
ATOM 673 O O . VAL A 1 82 ? 6.136 -3.038 -5.731 1.00 94.88 82 VAL A O 1
ATOM 676 N N . ILE A 1 83 ? 4.108 -4.005 -5.790 1.00 95.12 83 ILE A N 1
ATOM 677 C CA . ILE A 1 83 ? 3.402 -2.856 -5.213 1.00 95.12 83 ILE A CA 1
ATOM 678 C C . ILE A 1 83 ? 3.938 -2.564 -3.806 1.00 95.12 83 ILE A C 1
ATOM 680 O O . ILE A 1 83 ? 4.249 -1.409 -3.502 1.00 95.12 83 ILE A O 1
ATOM 684 N N . LYS A 1 84 ? 4.101 -3.594 -2.963 1.00 93.12 84 LYS A N 1
ATOM 685 C CA . LYS A 1 84 ? 4.658 -3.442 -1.611 1.00 93.12 84 LYS A CA 1
ATOM 686 C C . LYS A 1 84 ? 6.109 -2.959 -1.641 1.00 93.12 84 LYS A C 1
ATOM 688 O O . LYS A 1 84 ? 6.468 -2.078 -0.863 1.00 93.12 84 LYS A O 1
ATOM 693 N N . LEU A 1 85 ? 6.934 -3.469 -2.554 1.00 94.62 85 LEU A N 1
ATOM 694 C CA . LEU A 1 85 ? 8.315 -3.018 -2.721 1.00 94.62 85 LEU A CA 1
ATOM 695 C C . LEU A 1 85 ? 8.390 -1.538 -3.118 1.00 94.62 85 LEU A C 1
ATOM 697 O O . LEU A 1 85 ? 9.086 -0.766 -2.460 1.00 94.62 85 LEU A O 1
ATOM 701 N N . LEU A 1 86 ? 7.650 -1.123 -4.151 1.00 95.69 86 LEU A N 1
ATOM 702 C CA . LEU A 1 86 ? 7.600 0.275 -4.594 1.00 95.69 86 LEU A CA 1
ATOM 703 C C . LEU A 1 86 ? 7.068 1.200 -3.490 1.00 95.69 86 LEU A C 1
ATOM 705 O O . LEU A 1 86 ? 7.543 2.326 -3.338 1.00 95.69 86 LEU A O 1
ATOM 709 N N . TRP A 1 87 ? 6.119 0.716 -2.686 1.00 94.50 87 TRP A N 1
ATOM 710 C CA . TRP A 1 87 ? 5.636 1.422 -1.502 1.00 94.50 87 TRP A CA 1
ATOM 711 C C . TRP A 1 87 ? 6.733 1.613 -0.445 1.00 94.50 87 TRP A C 1
ATOM 713 O O . TRP A 1 87 ? 6.937 2.720 0.055 1.00 94.50 87 TRP A O 1
ATOM 723 N N . ASN A 1 88 ? 7.487 0.556 -0.140 1.00 92.56 88 ASN A N 1
ATOM 724 C CA . ASN A 1 88 ? 8.588 0.612 0.820 1.00 92.56 88 ASN A CA 1
ATOM 725 C C . ASN A 1 88 ? 9.718 1.539 0.346 1.00 92.56 88 ASN A C 1
ATOM 727 O O . ASN A 1 88 ? 10.261 2.296 1.150 1.00 92.56 88 ASN A O 1
ATOM 731 N N . LEU A 1 89 ? 10.037 1.533 -0.953 1.00 94.44 89 LEU A N 1
ATOM 732 C CA . LEU A 1 89 ? 10.977 2.487 -1.550 1.00 94.44 89 LEU A CA 1
ATOM 733 C C . LEU A 1 89 ? 10.483 3.923 -1.390 1.00 94.44 89 LEU A C 1
ATOM 735 O O . LEU A 1 89 ? 11.237 4.791 -0.964 1.00 94.44 89 LEU A O 1
ATOM 739 N N . ARG A 1 90 ? 9.196 4.175 -1.656 1.00 94.00 90 ARG A N 1
ATOM 740 C CA . ARG A 1 90 ? 8.582 5.499 -1.485 1.00 94.00 90 ARG A CA 1
ATOM 741 C C . ARG A 1 90 ? 8.705 6.021 -0.052 1.00 94.00 90 ARG A C 1
ATOM 743 O O . ARG A 1 90 ? 8.857 7.224 0.126 1.00 94.00 90 ARG A O 1
ATOM 750 N N . ASN A 1 91 ? 8.662 5.154 0.958 1.00 89.38 91 ASN A N 1
ATOM 751 C CA . ASN A 1 91 ? 8.816 5.563 2.360 1.00 89.38 91 ASN A CA 1
ATOM 752 C C . ASN A 1 91 ? 10.262 5.891 2.756 1.00 89.38 91 ASN A C 1
ATOM 754 O O . ASN A 1 91 ? 10.460 6.564 3.759 1.00 89.38 91 ASN A O 1
ATOM 758 N N . ASN A 1 92 ? 11.249 5.467 1.963 1.00 89.69 92 ASN A N 1
ATOM 759 C CA . ASN A 1 92 ? 12.673 5.723 2.202 1.00 89.69 92 ASN A CA 1
ATOM 760 C C . ASN A 1 92 ? 13.319 6.579 1.097 1.00 89.69 92 ASN A C 1
ATOM 762 O O . ASN A 1 92 ? 14.540 6.705 1.047 1.00 89.69 92 ASN A O 1
ATOM 766 N N . MET A 1 93 ? 12.510 7.169 0.208 1.00 91.75 93 MET A N 1
ATOM 767 C CA . MET A 1 93 ? 12.990 7.827 -1.013 1.00 91.75 93 MET A CA 1
ATOM 768 C C . MET A 1 93 ? 13.792 9.107 -0.750 1.00 91.75 93 MET A C 1
ATOM 770 O O . MET A 1 93 ? 14.463 9.588 -1.650 1.00 91.75 93 MET A O 1
ATOM 774 N N . GLU A 1 94 ? 13.725 9.679 0.454 1.00 90.06 94 GLU A N 1
ATOM 775 C CA . GLU A 1 94 ? 14.513 10.867 0.818 1.00 90.06 94 GLU A CA 1
ATOM 776 C C . GLU A 1 94 ? 16.025 10.610 0.727 1.00 90.06 94 GLU A C 1
ATOM 778 O O . GLU A 1 94 ? 16.786 11.544 0.493 1.00 90.06 94 GLU A O 1
ATOM 783 N N . ASN A 1 95 ? 16.439 9.344 0.839 1.00 88.62 95 ASN A N 1
ATOM 784 C CA . ASN A 1 95 ? 17.829 8.908 0.699 1.00 88.62 95 ASN A CA 1
ATOM 785 C C . ASN A 1 95 ? 18.229 8.592 -0.755 1.00 88.62 95 ASN A C 1
ATOM 787 O O . ASN A 1 95 ? 19.360 8.187 -0.999 1.00 88.62 95 ASN A O 1
ATOM 791 N N . GLU A 1 96 ? 17.302 8.710 -1.706 1.00 92.25 96 GLU A N 1
ATOM 792 C CA . GLU A 1 96 ? 17.523 8.386 -3.116 1.00 92.25 96 GLU A CA 1
ATOM 793 C C . GLU A 1 96 ? 17.808 9.649 -3.933 1.00 92.25 96 GLU A C 1
ATOM 795 O O . GLU A 1 96 ? 17.321 10.740 -3.622 1.00 92.25 96 GLU A O 1
ATOM 800 N N . GLU A 1 97 ? 18.515 9.486 -5.049 1.00 95.31 97 GLU A N 1
ATOM 801 C CA . GLU A 1 97 ? 18.741 10.559 -6.019 1.00 95.31 97 GLU A CA 1
ATOM 802 C C . GLU A 1 97 ? 17.417 11.110 -6.592 1.00 95.31 97 GLU A C 1
ATOM 804 O O . GLU A 1 97 ? 16.477 10.337 -6.818 1.00 95.31 97 GLU A O 1
ATOM 809 N N . PRO A 1 98 ? 17.308 12.418 -6.913 1.00 96.00 98 PRO A N 1
ATOM 810 C CA . PRO A 1 98 ? 16.054 13.027 -7.377 1.00 96.00 98 PRO A CA 1
ATOM 811 C C . PRO A 1 98 ? 15.418 12.327 -8.586 1.00 96.00 98 PRO A C 1
ATOM 813 O O . PRO A 1 98 ? 14.191 12.231 -8.683 1.00 96.00 98 PRO A O 1
ATOM 816 N N . PHE A 1 99 ? 16.244 11.812 -9.499 1.00 95.81 99 PHE A N 1
ATOM 817 C CA . PHE A 1 99 ? 15.774 11.047 -10.652 1.00 95.81 99 PHE A CA 1
ATOM 818 C C . PHE A 1 99 ? 15.170 9.695 -10.246 1.00 95.81 99 PHE A C 1
ATOM 820 O O . PHE A 1 99 ? 14.090 9.327 -10.708 1.00 95.81 99 PHE A O 1
ATOM 827 N N . VAL A 1 100 ? 15.801 8.993 -9.304 1.00 96.69 100 VAL A N 1
ATOM 828 C CA . VAL A 1 100 ? 15.288 7.733 -8.752 1.00 96.69 100 VAL A CA 1
ATOM 829 C C . VAL A 1 100 ? 13.991 7.979 -7.979 1.00 96.69 100 VAL A C 1
ATOM 831 O O . VAL A 1 100 ? 13.012 7.259 -8.173 1.00 96.69 100 VAL A O 1
ATOM 834 N N . GLN A 1 101 ? 13.914 9.053 -7.184 1.00 97.06 101 GLN A N 1
ATOM 835 C CA . GLN A 1 101 ? 12.675 9.458 -6.509 1.00 97.06 101 GLN A CA 1
ATOM 836 C C . GLN A 1 101 ? 11.522 9.684 -7.494 1.00 97.06 101 GLN A C 1
ATOM 838 O O . GLN A 1 101 ? 10.374 9.320 -7.214 1.00 97.06 101 GLN A O 1
ATOM 843 N N . TYR A 1 102 ? 11.809 10.309 -8.638 1.00 97.06 102 TYR A N 1
ATOM 844 C CA . TYR A 1 102 ? 10.829 10.507 -9.699 1.00 97.06 102 TYR A CA 1
ATOM 845 C C . TYR A 1 102 ? 10.325 9.165 -10.248 1.00 97.06 102 TYR A C 1
ATOM 847 O O . TYR A 1 102 ? 9.110 8.961 -10.324 1.00 97.06 102 TYR A O 1
ATOM 855 N N . GLU A 1 103 ? 11.225 8.229 -10.553 1.00 97.25 103 GLU A N 1
ATOM 856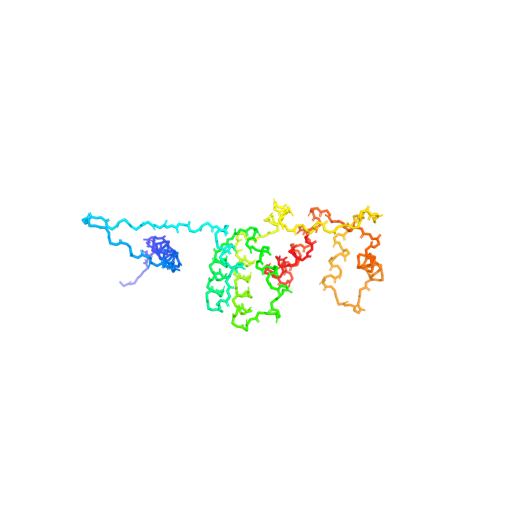 C CA . GLU A 1 103 ? 10.850 6.908 -11.072 1.00 97.25 103 GLU A CA 1
ATOM 857 C C . GLU A 1 103 ? 10.079 6.062 -10.054 1.00 97.25 103 GLU A C 1
ATOM 859 O O . GLU A 1 103 ? 9.116 5.395 -10.436 1.00 97.25 103 GLU A O 1
ATOM 864 N N . ILE A 1 104 ? 10.406 6.141 -8.757 1.00 97.19 104 ILE A N 1
ATOM 865 C CA . ILE A 1 104 ? 9.624 5.495 -7.687 1.00 97.19 104 ILE A CA 1
ATOM 866 C C . ILE A 1 104 ? 8.186 6.022 -7.703 1.00 97.19 104 ILE A C 1
ATOM 868 O O . ILE A 1 104 ? 7.232 5.242 -7.748 1.00 97.19 104 ILE A O 1
ATOM 872 N N . LYS A 1 105 ? 8.012 7.351 -7.708 1.00 96.38 105 LYS A N 1
ATOM 873 C CA . LYS A 1 105 ? 6.685 7.992 -7.719 1.00 96.38 105 LYS A CA 1
ATOM 874 C C . LYS A 1 105 ? 5.894 7.619 -8.970 1.00 96.38 105 LYS A C 1
ATOM 876 O O . LYS A 1 105 ? 4.701 7.323 -8.872 1.00 96.38 105 LYS A O 1
ATOM 881 N N . LEU A 1 106 ? 6.542 7.635 -10.135 1.00 96.81 106 LEU A N 1
ATOM 882 C CA . LEU A 1 106 ? 5.912 7.313 -11.411 1.00 96.81 106 LEU A CA 1
ATOM 883 C C . LEU A 1 106 ? 5.487 5.841 -11.469 1.00 96.81 106 LEU A C 1
ATOM 885 O O . LEU A 1 106 ? 4.341 5.550 -11.812 1.00 96.81 106 LEU A O 1
ATOM 889 N N . SER A 1 107 ? 6.382 4.930 -11.093 1.00 96.81 107 SER A N 1
ATOM 890 C CA . SER A 1 107 ? 6.140 3.485 -11.098 1.00 96.81 107 SER A CA 1
ATOM 891 C C . SER A 1 107 ? 5.045 3.104 -10.108 1.00 96.81 107 SER A C 1
ATOM 893 O O . SER A 1 107 ? 4.095 2.415 -10.476 1.00 96.81 107 SER A O 1
ATOM 895 N N . LEU A 1 108 ? 5.089 3.647 -8.887 1.00 95.62 108 LEU A N 1
ATOM 896 C CA . LEU A 1 108 ? 4.041 3.426 -7.892 1.00 95.62 108 LEU A CA 1
ATOM 897 C C . LEU A 1 108 ? 2.678 3.942 -8.378 1.00 95.62 108 LEU A C 1
ATOM 899 O O . LEU A 1 108 ? 1.658 3.273 -8.209 1.00 95.62 108 LEU A O 1
ATOM 903 N N . ARG A 1 109 ? 2.638 5.115 -9.022 1.00 95.06 109 ARG A N 1
ATOM 904 C CA . ARG A 1 109 ? 1.405 5.661 -9.609 1.00 95.06 109 ARG A CA 1
ATOM 905 C C . ARG A 1 109 ? 0.847 4.767 -10.717 1.00 95.06 109 ARG A C 1
ATOM 907 O O . ARG A 1 109 ? -0.363 4.550 -10.756 1.00 95.06 109 ARG A O 1
ATOM 914 N N . LYS A 1 110 ? 1.702 4.242 -11.601 1.00 95.12 110 LYS A N 1
ATOM 915 C CA . LYS A 1 110 ? 1.291 3.312 -12.666 1.00 95.12 110 LYS A CA 1
ATOM 916 C C . LYS A 1 110 ? 0.626 2.067 -12.088 1.00 95.12 110 LYS A C 1
ATOM 918 O O . LYS A 1 110 ? -0.508 1.771 -12.462 1.00 95.12 110 LYS A O 1
ATOM 923 N N . VAL A 1 111 ? 1.289 1.387 -11.148 1.00 95.12 111 VAL A N 1
ATOM 924 C CA . VAL A 1 111 ? 0.759 0.138 -10.580 1.00 95.12 111 VAL A CA 1
ATOM 925 C C . VAL A 1 111 ? -0.505 0.392 -9.758 1.00 95.12 111 VAL A C 1
ATOM 927 O O . VAL A 1 111 ? -1.514 -0.272 -9.966 1.00 95.12 111 VAL A O 1
ATOM 930 N N . THR A 1 112 ? -0.528 1.420 -8.903 1.00 92.56 112 THR A N 1
ATOM 931 C CA . THR A 1 112 ? -1.692 1.705 -8.038 1.00 92.56 112 THR A CA 1
ATOM 932 C C . THR A 1 112 ? -2.916 2.193 -8.805 1.00 92.56 112 THR A C 1
ATOM 934 O O . THR A 1 112 ? -4.036 1.987 -8.343 1.00 92.56 112 THR A O 1
ATOM 937 N N . ASN A 1 113 ? -2.748 2.809 -9.975 1.00 94.19 113 ASN A N 1
ATOM 938 C CA . ASN A 1 113 ? -3.871 3.250 -10.801 1.00 94.19 113 ASN A CA 1
ATOM 939 C C . ASN A 1 113 ? -4.280 2.227 -11.879 1.00 94.19 113 ASN A C 1
ATOM 941 O O . ASN A 1 113 ? -5.256 2.451 -12.600 1.00 94.19 113 ASN A O 1
ATOM 945 N N . HIS A 1 114 ? -3.573 1.098 -11.997 1.00 94.31 114 HIS A N 1
ATOM 946 C CA . HIS A 1 114 ? -3.882 0.068 -12.986 1.00 94.31 114 HIS A CA 1
ATOM 947 C C . HIS A 1 114 ? -5.305 -0.485 -12.797 1.00 94.31 114 HIS A C 1
ATOM 949 O O . HIS A 1 114 ? -5.814 -0.587 -11.678 1.00 94.31 114 HIS A O 1
ATOM 955 N N . SER A 1 115 ? -5.992 -0.835 -13.890 1.00 91.00 115 SER A N 1
ATOM 956 C CA . SER A 1 115 ? -7.419 -1.199 -13.875 1.00 91.00 115 SER A CA 1
ATOM 957 C C . SER A 1 115 ? -7.727 -2.402 -12.979 1.00 91.00 115 SER A C 1
ATOM 959 O O . SER A 1 115 ? -8.726 -2.361 -12.264 1.00 91.00 115 SER A O 1
ATOM 961 N N . SER A 1 116 ? -6.837 -3.396 -12.946 1.00 92.38 116 SER A N 1
ATOM 962 C CA . SER A 1 116 ? -6.968 -4.611 -12.126 1.00 92.38 116 SER A CA 1
ATOM 963 C C . SER A 1 116 ? -6.601 -4.444 -10.648 1.00 92.38 116 SER A C 1
ATOM 965 O O . SER A 1 116 ? -6.856 -5.354 -9.868 1.00 92.38 116 SER A O 1
ATOM 967 N N . VAL A 1 117 ? -6.017 -3.315 -10.237 1.00 94.06 117 VAL A N 1
ATOM 968 C CA . VAL A 1 117 ? -5.664 -3.084 -8.826 1.00 94.06 117 VAL A CA 1
ATOM 969 C C . VAL A 1 117 ? -6.858 -2.479 -8.102 1.00 94.06 117 VAL A C 1
ATOM 971 O O . VAL A 1 117 ? -7.363 -1.434 -8.506 1.00 94.06 117 VAL A O 1
ATOM 974 N N . GLY A 1 118 ? -7.319 -3.103 -7.029 1.00 93.56 118 GLY A N 1
ATOM 975 C CA . GLY A 1 118 ? -8.451 -2.646 -6.223 1.00 93.56 118 GLY A CA 1
ATOM 976 C C . GLY A 1 118 ? -8.423 -3.288 -4.844 1.00 93.56 118 GLY A C 1
ATOM 977 O O . GLY A 1 118 ? -7.461 -3.983 -4.523 1.00 93.56 118 GLY A O 1
ATOM 978 N N . ILE A 1 119 ? -9.463 -3.062 -4.038 1.00 93.25 119 ILE A N 1
ATOM 979 C CA . ILE A 1 119 ? -9.474 -3.540 -2.651 1.00 93.25 119 ILE A CA 1
ATOM 980 C C . ILE A 1 119 ? -9.305 -5.057 -2.533 1.00 93.25 119 ILE A C 1
ATOM 982 O O . ILE A 1 119 ? -8.533 -5.510 -1.692 1.00 93.25 119 ILE A O 1
ATOM 986 N N . ASP A 1 120 ? -9.914 -5.811 -3.447 1.00 94.06 120 ASP A N 1
ATOM 987 C CA . ASP A 1 120 ? -9.824 -7.273 -3.494 1.00 94.06 120 ASP A CA 1
ATOM 988 C C . ASP A 1 120 ? -8.371 -7.747 -3.616 1.00 94.06 120 ASP A C 1
ATOM 990 O O . ASP A 1 120 ? -7.946 -8.617 -2.869 1.00 94.06 120 ASP A O 1
ATOM 994 N N . MET A 1 121 ? -7.552 -7.092 -4.451 1.00 94.31 121 MET A N 1
ATOM 995 C CA . MET A 1 121 ? -6.131 -7.439 -4.589 1.00 94.31 121 MET A CA 1
ATOM 996 C C . MET A 1 121 ? -5.377 -7.335 -3.259 1.00 94.31 121 MET A C 1
ATOM 998 O O . MET A 1 121 ? -4.528 -8.177 -2.974 1.00 94.31 121 MET A O 1
ATOM 1002 N N . PHE A 1 122 ? -5.658 -6.315 -2.448 1.00 92.19 122 PHE A N 1
ATOM 1003 C CA . PHE A 1 122 ? -4.982 -6.140 -1.162 1.00 92.19 122 PHE A CA 1
ATOM 1004 C C . PHE A 1 122 ? -5.489 -7.135 -0.114 1.00 92.19 122 PHE A C 1
ATOM 1006 O O . PHE A 1 122 ? -4.700 -7.661 0.669 1.00 92.19 122 PHE A O 1
ATOM 1013 N N . LEU A 1 123 ? -6.795 -7.411 -0.115 1.00 90.38 123 LEU A N 1
ATOM 1014 C CA . LEU A 1 123 ? -7.430 -8.332 0.827 1.00 90.38 123 LEU A CA 1
ATOM 1015 C C . LEU A 1 123 ? -7.112 -9.804 0.529 1.00 90.38 123 LEU A C 1
ATOM 1017 O O . LEU A 1 123 ? -6.952 -10.592 1.459 1.00 90.38 123 LEU A O 1
ATOM 1021 N N . ASP A 1 124 ? -6.972 -10.170 -0.741 1.00 93.25 124 ASP A N 1
ATOM 1022 C CA . ASP A 1 124 ? -6.592 -11.523 -1.153 1.00 93.25 124 ASP A CA 1
ATOM 1023 C C . ASP A 1 124 ? -5.101 -11.800 -0.892 1.00 93.25 124 ASP A C 1
ATOM 1025 O O . ASP A 1 124 ? -4.699 -12.951 -0.748 1.00 93.25 124 ASP A O 1
ATOM 1029 N N . ASN A 1 125 ? -4.282 -10.747 -0.768 1.00 92.94 125 ASN A N 1
ATOM 1030 C CA . ASN A 1 125 ? -2.833 -10.830 -0.560 1.00 92.94 125 ASN A CA 1
ATOM 1031 C C . ASN A 1 125 ? -2.394 -10.195 0.770 1.00 92.94 125 ASN A C 1
ATOM 1033 O O . ASN A 1 125 ? -1.320 -9.596 0.865 1.00 92.94 125 ASN A O 1
ATOM 1037 N N . LEU A 1 126 ? -3.215 -10.322 1.821 1.00 86.62 126 LEU A N 1
ATOM 1038 C CA . LEU A 1 126 ? -2.945 -9.711 3.128 1.00 86.62 126 LEU A CA 1
ATOM 1039 C C . LEU A 1 126 ? -1.577 -10.076 3.705 1.00 86.62 126 LEU A C 1
ATOM 1041 O O . LEU A 1 126 ? -0.975 -9.227 4.344 1.00 86.62 126 LEU A O 1
ATOM 1045 N N . SER A 1 127 ? -1.056 -11.281 3.469 1.00 87.81 127 SER A N 1
ATOM 1046 C CA . SER A 1 127 ? 0.273 -11.683 3.956 1.00 87.81 127 SER A CA 1
ATOM 1047 C C . SER A 1 127 ? 1.416 -10.833 3.394 1.00 87.81 127 SER A C 1
ATOM 1049 O O . SER A 1 127 ? 2.459 -10.729 4.027 1.00 87.81 127 SER A O 1
ATOM 1051 N N . VAL A 1 128 ? 1.233 -10.225 2.219 1.00 90.50 128 VAL A N 1
ATOM 1052 C CA . VAL A 1 128 ? 2.225 -9.338 1.592 1.00 90.50 128 VAL A CA 1
ATOM 1053 C C . VAL A 1 128 ? 2.126 -7.923 2.162 1.00 90.50 128 VAL A C 1
ATOM 1055 O O . VAL A 1 128 ? 3.136 -7.240 2.351 1.00 90.50 128 VAL A O 1
ATOM 1058 N N . PHE A 1 129 ? 0.903 -7.459 2.421 1.00 85.75 129 PHE A N 1
ATOM 1059 C CA . PHE A 1 129 ? 0.665 -6.087 2.859 1.00 85.75 129 PHE A CA 1
ATOM 1060 C C . PHE A 1 129 ? 0.763 -5.925 4.374 1.00 85.75 129 PHE A C 1
ATOM 1062 O O . PHE A 1 129 ? 1.357 -4.940 4.806 1.00 85.75 129 PHE A O 1
ATOM 1069 N N . GLN A 1 130 ? 0.294 -6.903 5.152 1.00 79.38 130 GLN A N 1
ATOM 1070 C CA . GLN A 1 130 ? 0.262 -6.830 6.607 1.00 79.38 130 GLN A CA 1
ATOM 1071 C C . GLN A 1 130 ? 1.649 -6.646 7.210 1.00 79.38 130 GLN A C 1
ATOM 1073 O O . GLN A 1 130 ? 2.567 -7.433 6.988 1.00 79.38 130 GLN A O 1
ATOM 1078 N N . THR A 1 131 ? 1.786 -5.616 8.040 1.00 67.06 131 THR A N 1
ATOM 1079 C CA . THR A 1 131 ? 2.978 -5.457 8.874 1.00 67.06 131 THR A CA 1
ATOM 1080 C C . THR A 1 131 ? 2.885 -6.342 10.121 1.00 67.06 131 THR A C 1
ATOM 1082 O O . THR A 1 131 ? 1.933 -6.276 10.896 1.00 67.06 131 THR A O 1
ATOM 1085 N N . GLU A 1 132 ? 3.896 -7.187 10.340 1.00 59.97 132 GLU A N 1
ATOM 1086 C CA . GLU A 1 132 ? 3.906 -8.168 11.441 1.00 59.97 132 GLU A CA 1
ATOM 1087 C C . GLU A 1 132 ? 4.148 -7.558 12.833 1.00 59.97 132 GLU A C 1
ATOM 1089 O O . GLU A 1 132 ? 4.025 -8.249 13.847 1.00 59.97 132 GLU A O 1
ATOM 1094 N N . LYS A 1 133 ? 4.484 -6.264 12.926 1.00 59.25 133 LYS A N 1
ATOM 1095 C CA . LYS A 1 133 ? 4.782 -5.620 14.211 1.00 59.25 133 LYS A CA 1
ATOM 1096 C C . LYS A 1 133 ? 3.505 -5.431 15.031 1.00 59.25 133 LYS A C 1
ATOM 1098 O O . LYS A 1 133 ? 2.761 -4.478 14.830 1.00 59.25 133 LYS A O 1
ATOM 1103 N N . LYS A 1 134 ? 3.275 -6.331 15.988 1.00 65.94 134 LYS A N 1
ATOM 1104 C CA . LYS A 1 134 ? 2.244 -6.200 17.026 1.00 65.94 134 LYS A CA 1
ATOM 1105 C C . LYS A 1 134 ? 2.888 -6.312 18.398 1.00 65.94 134 LYS A C 1
ATOM 1107 O O . LYS A 1 134 ? 3.684 -7.220 18.634 1.00 65.94 134 LYS A O 1
ATOM 1112 N N . ASN A 1 135 ? 2.505 -5.428 19.314 1.00 76.00 135 ASN A N 1
ATOM 1113 C CA . ASN A 1 135 ? 2.866 -5.569 20.718 1.00 76.00 135 ASN A CA 1
ATOM 1114 C C . ASN A 1 135 ? 2.112 -6.784 21.276 1.00 76.00 135 ASN A C 1
ATOM 1116 O O . ASN A 1 135 ? 0.894 -6.738 21.432 1.00 76.00 135 ASN A O 1
ATOM 1120 N N . SER A 1 136 ? 2.811 -7.882 21.563 1.00 78.81 136 SER A N 1
ATOM 1121 C CA . SER A 1 136 ? 2.188 -9.136 22.013 1.00 78.81 136 SER A CA 1
ATOM 1122 C C . SER A 1 136 ? 1.406 -9.001 23.326 1.00 78.81 136 SER A C 1
ATOM 1124 O O . SER A 1 136 ? 0.530 -9.823 23.591 1.00 78.81 136 SER A O 1
ATOM 1126 N N . GLN A 1 137 ? 1.686 -7.962 24.119 1.00 84.06 137 GLN A N 1
ATOM 1127 C CA . GLN A 1 137 ? 1.026 -7.684 25.395 1.00 84.06 137 GLN A CA 1
ATOM 1128 C C . GLN A 1 137 ? -0.196 -6.764 25.259 1.00 84.06 137 GLN A C 1
ATOM 1130 O O . GLN A 1 137 ? -1.025 -6.717 26.167 1.00 84.06 137 GLN A O 1
ATOM 1135 N N . ALA A 1 138 ? -0.337 -6.039 24.146 1.00 85.50 138 ALA A N 1
ATOM 1136 C CA . ALA A 1 138 ? -1.450 -5.117 23.952 1.00 85.50 138 ALA A CA 1
ATOM 1137 C C . ALA A 1 138 ? -2.741 -5.859 23.539 1.00 85.50 138 ALA A C 1
ATOM 1139 O O . ALA A 1 138 ? -2.706 -6.749 22.677 1.00 85.50 138 ALA A O 1
ATOM 1140 N N . PRO A 1 139 ? -3.911 -5.489 24.094 1.00 86.06 139 PRO A N 1
ATOM 1141 C CA . PRO A 1 139 ? -5.185 -6.083 23.711 1.00 86.06 139 PRO A CA 1
ATOM 1142 C C . PRO A 1 139 ? -5.490 -5.838 22.231 1.00 86.06 139 PRO A C 1
ATOM 1144 O O . PRO A 1 139 ? -5.272 -4.748 21.700 1.00 86.06 139 PRO A O 1
ATOM 1147 N N . LYS A 1 140 ? -6.037 -6.856 21.563 1.00 85.50 140 LYS A N 1
ATOM 1148 C CA . LYS A 1 140 ? -6.544 -6.734 20.192 1.00 85.50 140 LYS A CA 1
ATOM 1149 C C . LYS A 1 140 ? -7.934 -6.115 20.223 1.00 85.50 140 LYS A C 1
ATOM 1151 O O . LYS A 1 140 ? -8.833 -6.683 20.840 1.00 85.50 140 LYS A O 1
ATOM 1156 N N . ILE A 1 141 ? -8.122 -4.995 19.534 1.00 83.88 141 ILE A N 1
ATOM 1157 C CA . ILE A 1 141 ? -9.391 -4.259 19.527 1.00 83.88 141 ILE A CA 1
ATOM 1158 C C . ILE A 1 141 ? -9.888 -4.096 18.092 1.00 83.88 141 ILE A C 1
ATOM 1160 O O . ILE A 1 141 ? -9.153 -3.622 17.226 1.00 83.88 141 ILE A O 1
ATOM 1164 N N . LEU A 1 142 ? -11.146 -4.485 17.861 1.00 83.06 142 LEU A N 1
ATOM 1165 C CA . LEU A 1 142 ? -11.846 -4.207 16.612 1.00 83.06 142 LEU A CA 1
ATOM 1166 C C . LEU A 1 142 ? -12.193 -2.718 16.570 1.00 83.06 142 LEU A C 1
ATOM 1168 O O . LEU A 1 142 ? -12.938 -2.237 17.423 1.00 83.06 142 LEU A O 1
ATOM 1172 N N . ILE A 1 143 ? -11.672 -2.006 15.577 1.00 80.62 143 ILE A N 1
ATOM 1173 C CA . ILE A 1 143 ? -12.026 -0.613 15.314 1.00 80.62 143 ILE A CA 1
ATOM 1174 C C . ILE A 1 143 ? -13.119 -0.586 14.248 1.00 80.62 143 ILE A C 1
ATOM 1176 O O . ILE A 1 143 ? -12.978 -1.185 13.179 1.00 80.62 143 ILE A O 1
ATOM 1180 N N . ASP A 1 144 ? -14.208 0.125 14.541 1.00 81.88 144 ASP A N 1
ATOM 1181 C CA . ASP A 1 144 ? -15.245 0.409 13.552 1.00 81.88 144 ASP A CA 1
ATOM 1182 C C . ASP A 1 144 ? -14.641 1.231 12.400 1.00 81.88 144 ASP A C 1
ATOM 1184 O O . ASP A 1 144 ? -13.997 2.260 12.615 1.00 81.88 144 ASP A O 1
ATOM 1188 N N . SER A 1 145 ? -14.878 0.802 11.161 1.00 77.81 145 SER A N 1
ATOM 1189 C CA . SER A 1 145 ? -14.480 1.536 9.957 1.00 77.81 145 SER A CA 1
ATOM 1190 C C . SER A 1 145 ? -14.957 2.990 9.932 1.00 77.81 145 SER A C 1
ATOM 1192 O O . SER A 1 145 ? -14.273 3.820 9.342 1.00 77.81 145 SER A O 1
ATOM 1194 N N . ASN A 1 146 ? -16.069 3.323 10.596 1.00 82.00 146 ASN A N 1
ATOM 1195 C CA . ASN A 1 146 ? -16.556 4.699 10.717 1.00 82.00 146 ASN A CA 1
ATOM 1196 C C . ASN A 1 146 ? -15.561 5.604 11.465 1.00 82.00 146 ASN A C 1
ATOM 1198 O O . ASN A 1 146 ? -15.403 6.766 11.103 1.00 82.00 146 ASN A O 1
ATOM 1202 N N . ILE A 1 147 ? -14.852 5.071 12.468 1.00 79.12 147 ILE A N 1
ATOM 1203 C CA . ILE A 1 147 ? -13.815 5.800 13.220 1.00 79.12 147 ILE A CA 1
ATOM 1204 C C . ILE A 1 147 ? -12.633 6.116 12.298 1.00 79.12 147 ILE A C 1
ATOM 1206 O O . ILE A 1 147 ? -12.122 7.236 12.293 1.00 79.12 147 ILE A O 1
ATOM 1210 N N . LEU A 1 148 ? -12.217 5.143 11.481 1.00 76.44 148 LEU A N 1
ATOM 1211 C CA . LEU A 1 148 ? -11.141 5.336 10.506 1.00 76.44 148 LEU A CA 1
ATOM 1212 C C . LEU A 1 148 ? -11.546 6.302 9.401 1.00 76.44 148 LEU A C 1
ATOM 1214 O O . LEU A 1 148 ? -10.761 7.159 9.013 1.00 76.44 148 LEU A O 1
ATOM 1218 N N . GLU A 1 149 ? -12.775 6.198 8.914 1.00 77.12 149 GLU A N 1
ATOM 1219 C CA . GLU A 1 149 ? -13.315 7.137 7.944 1.00 77.12 149 GLU A CA 1
ATOM 1220 C C . GLU A 1 149 ? -13.290 8.567 8.486 1.00 77.12 149 GLU A C 1
ATOM 1222 O O . GLU A 1 149 ? -12.840 9.481 7.794 1.00 77.12 149 GLU A O 1
ATOM 1227 N N . GLU A 1 150 ? -13.716 8.758 9.736 1.00 76.31 150 GLU A N 1
ATOM 1228 C CA . GLU A 1 150 ? -13.689 10.063 10.382 1.00 76.31 150 GLU A CA 1
ATOM 1229 C C . GLU A 1 150 ? -12.260 10.610 10.483 1.00 76.31 150 GLU A C 1
ATOM 1231 O O . GLU A 1 150 ? -12.017 11.752 10.093 1.00 76.31 150 GLU A O 1
ATOM 1236 N N . PHE A 1 151 ? -11.307 9.779 10.912 1.00 74.69 151 PHE A N 1
ATOM 1237 C CA . PHE A 1 151 ? -9.893 10.145 11.005 1.00 74.69 151 PHE A CA 1
ATOM 1238 C C . PHE A 1 151 ? -9.268 10.513 9.648 1.00 74.69 151 PHE A C 1
ATOM 1240 O O . PHE A 1 151 ? -8.511 11.477 9.543 1.00 74.69 151 PHE A O 1
ATOM 1247 N N . LEU A 1 152 ? -9.572 9.748 8.599 1.00 72.88 152 LEU A N 1
ATOM 1248 C CA . LEU A 1 152 ? -8.906 9.855 7.297 1.00 72.88 152 LEU A CA 1
ATOM 1249 C C . LEU A 1 152 ? -9.525 10.922 6.389 1.00 72.88 152 LEU A C 1
ATOM 1251 O O . LEU A 1 152 ? -8.838 11.509 5.542 1.00 72.88 152 LEU A O 1
ATOM 1255 N N . LEU A 1 153 ? -10.832 11.159 6.527 1.00 71.06 153 LEU A N 1
ATOM 1256 C CA . LEU A 1 153 ? -11.577 12.040 5.634 1.00 71.06 153 LEU A CA 1
ATOM 1257 C C . LEU A 1 153 ? -11.894 13.408 6.236 1.00 71.06 153 LEU A C 1
ATOM 1259 O O . LEU A 1 153 ? -12.025 14.359 5.458 1.00 71.06 153 LEU A O 1
ATOM 1263 N N . ARG A 1 154 ? -12.011 13.546 7.565 1.00 69.06 154 ARG A N 1
ATOM 1264 C CA . ARG A 1 154 ? -12.351 14.835 8.188 1.00 69.06 154 ARG A CA 1
ATOM 1265 C C . ARG A 1 154 ? -11.126 15.678 8.515 1.00 69.06 154 ARG A C 1
ATOM 1267 O O . ARG A 1 154 ? -10.007 15.199 8.663 1.00 69.06 154 ARG A O 1
ATOM 1274 N N . ASN A 1 155 ? -11.358 16.984 8.626 1.00 62.81 155 ASN A N 1
ATOM 1275 C CA . ASN A 1 155 ? -10.338 17.918 9.074 1.00 62.81 155 ASN A CA 1
ATOM 1276 C C . ASN A 1 155 ? -10.097 17.745 10.584 1.00 62.81 155 ASN A C 1
ATOM 1278 O O . ASN A 1 155 ? -11.058 17.604 11.348 1.00 62.81 155 ASN A O 1
ATOM 1282 N N . LYS A 1 156 ? -8.829 17.821 11.014 1.00 59.62 156 LYS A N 1
ATOM 1283 C CA . LYS A 1 156 ? -8.388 17.611 12.409 1.00 59.62 156 LYS A CA 1
ATOM 1284 C C . LYS A 1 156 ? -9.125 18.500 13.417 1.00 59.62 156 LYS A C 1
ATOM 1286 O O . LYS A 1 156 ? -9.310 18.109 14.560 1.00 59.62 156 LYS A O 1
ATOM 1291 N N . THR A 1 157 ? -9.572 19.680 12.991 1.00 57.78 157 THR A N 1
ATOM 1292 C CA . THR A 1 157 ? -10.302 20.649 13.828 1.00 57.78 157 THR A CA 1
ATOM 1293 C C . THR A 1 157 ? -11.751 20.257 14.126 1.00 57.78 157 THR A C 1
ATOM 1295 O O . THR A 1 157 ? -12.368 20.848 15.004 1.00 57.78 157 THR A O 1
ATOM 1298 N N . THR A 1 158 ? -12.301 19.277 13.406 1.00 62.69 158 THR A N 1
ATOM 1299 C CA . THR A 1 158 ? -13.698 18.814 13.534 1.00 62.69 158 THR A CA 1
ATOM 1300 C C . THR A 1 158 ? -13.803 17.349 13.954 1.00 62.69 158 THR A C 1
ATOM 1302 O O . THR A 1 158 ? -14.879 16.760 13.865 1.00 62.69 158 THR A O 1
ATOM 1305 N N . MET A 1 159 ? -12.678 16.751 14.346 1.00 66.81 159 MET A N 1
ATOM 1306 C CA . MET A 1 159 ? -12.589 15.337 14.684 1.00 66.81 159 MET A CA 1
ATOM 1307 C C . MET A 1 159 ? -13.195 15.084 16.065 1.00 66.81 159 MET A C 1
ATOM 1309 O O . MET A 1 159 ? -12.921 15.823 17.014 1.00 66.81 159 MET A O 1
ATOM 1313 N N . ASN A 1 160 ? -14.012 14.042 16.182 1.00 76.94 160 ASN A N 1
ATOM 1314 C CA . ASN A 1 160 ? -14.581 13.626 17.453 1.00 76.94 160 ASN A CA 1
ATOM 1315 C C . ASN A 1 160 ? -13.469 13.254 18.454 1.00 76.94 160 ASN A C 1
ATOM 1317 O O . ASN A 1 160 ? -12.494 12.579 18.115 1.00 76.94 160 ASN A O 1
ATOM 1321 N N . GLN A 1 161 ? -13.632 13.685 19.707 1.00 77.00 161 GLN A N 1
ATOM 1322 C CA . GLN A 1 161 ? -12.709 13.397 20.806 1.00 77.00 161 GLN A CA 1
ATOM 1323 C C . GLN A 1 161 ? -12.477 11.893 21.004 1.00 77.00 161 GLN A C 1
ATOM 1325 O O . GLN A 1 161 ? -11.369 11.493 21.362 1.00 77.00 161 GLN A O 1
ATOM 1330 N N . ASP A 1 162 ? -13.484 11.059 20.745 1.00 77.06 162 ASP A N 1
ATOM 1331 C CA . ASP A 1 162 ? -13.356 9.605 20.870 1.00 77.06 162 ASP A CA 1
ATOM 1332 C C . ASP A 1 162 ? -12.464 9.010 19.771 1.00 77.06 162 ASP A C 1
ATOM 1334 O O . ASP A 1 162 ? -11.650 8.130 20.050 1.00 77.06 162 ASP A O 1
ATOM 1338 N N . VAL A 1 163 ? -12.524 9.549 18.548 1.00 75.19 163 VAL A N 1
ATOM 1339 C CA . VAL A 1 163 ? -11.628 9.155 17.446 1.00 75.19 163 VAL A CA 1
ATOM 1340 C C . VAL A 1 163 ? -10.188 9.536 17.782 1.00 75.19 163 VAL A C 1
ATOM 1342 O O . VAL A 1 163 ? -9.283 8.718 17.619 1.00 75.19 163 VAL A O 1
ATOM 1345 N N . THR A 1 164 ? -9.970 10.739 18.322 1.00 76.06 164 THR A N 1
ATOM 1346 C CA . THR A 1 164 ? -8.643 11.191 18.771 1.00 76.06 164 THR A CA 1
ATOM 1347 C C . THR A 1 164 ? -8.050 10.248 19.818 1.00 76.06 164 THR A C 1
ATOM 1349 O O . THR A 1 164 ? -6.913 9.810 19.660 1.00 76.06 164 THR A O 1
ATOM 1352 N N . LYS A 1 165 ? -8.826 9.853 20.837 1.00 82.00 165 LYS A N 1
ATOM 1353 C CA . LYS A 1 165 ? -8.367 8.912 21.876 1.00 82.00 165 LYS A CA 1
ATOM 1354 C C . LYS A 1 165 ? -8.004 7.539 21.311 1.00 82.00 165 LYS A C 1
ATOM 1356 O O . LYS A 1 165 ? -6.992 6.965 21.706 1.00 82.00 165 LYS A O 1
ATOM 1361 N N . VAL A 1 166 ? -8.810 7.008 20.388 1.00 78.31 166 VAL A N 1
ATOM 1362 C CA . VAL A 1 166 ? -8.522 5.716 19.744 1.00 78.31 166 VAL A CA 1
ATOM 1363 C C . VAL A 1 166 ? -7.217 5.791 18.952 1.00 78.31 166 VAL A C 1
ATOM 1365 O O . VAL A 1 166 ? -6.375 4.904 19.083 1.00 78.31 166 VAL A O 1
ATOM 1368 N N . VAL A 1 167 ? -7.006 6.865 18.188 1.00 72.62 167 VAL A N 1
ATOM 1369 C CA . VAL A 1 167 ? -5.758 7.092 17.443 1.00 72.62 167 VAL A CA 1
ATOM 1370 C C . VAL A 1 167 ? -4.562 7.201 18.391 1.00 72.62 167 VAL A C 1
ATOM 1372 O O . VAL A 1 167 ? -3.542 6.559 18.157 1.00 72.62 167 VAL A O 1
ATOM 1375 N N . GLU A 1 168 ? -4.685 7.942 19.493 1.00 77.94 168 GLU A N 1
ATOM 1376 C CA . GLU A 1 168 ? -3.635 8.036 20.515 1.00 77.94 168 G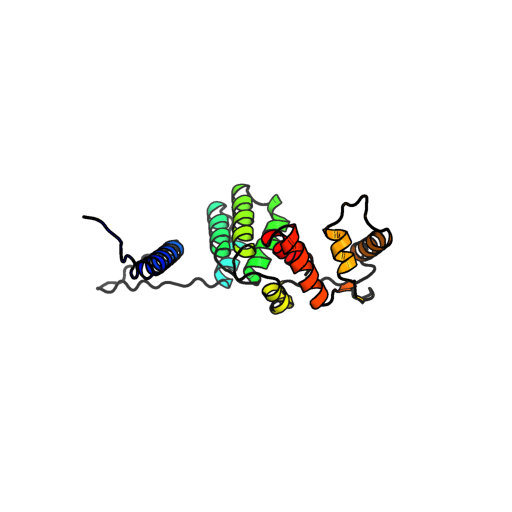LU A CA 1
ATOM 1377 C C . GLU A 1 168 ? -3.283 6.672 21.121 1.00 77.94 168 GLU A C 1
ATOM 1379 O O . GLU A 1 168 ? -2.105 6.381 21.337 1.00 77.94 168 GLU A O 1
ATOM 1384 N N . TRP A 1 169 ? -4.273 5.810 21.378 1.00 80.31 169 TRP A N 1
ATOM 1385 C CA . TRP A 1 169 ? -4.032 4.455 21.882 1.00 80.31 169 TRP A CA 1
ATOM 1386 C C . TRP A 1 169 ? -3.317 3.561 20.874 1.00 80.31 169 TRP A C 1
ATOM 1388 O O . TRP A 1 169 ? -2.451 2.788 21.285 1.00 80.31 169 TRP A O 1
ATOM 1398 N N . VAL A 1 170 ? -3.641 3.681 19.583 1.00 76.88 170 VAL A N 1
ATOM 1399 C CA . VAL A 1 170 ? -2.931 2.974 18.507 1.00 76.88 170 VAL A CA 1
ATOM 1400 C C . VAL A 1 170 ? -1.482 3.453 18.421 1.00 76.88 170 VAL A C 1
ATOM 1402 O O . VAL A 1 170 ? -0.568 2.635 18.464 1.00 76.88 170 VAL A O 1
ATOM 1405 N N . LEU A 1 171 ? -1.261 4.770 18.361 1.00 75.62 171 LEU A N 1
ATOM 1406 C CA . LEU A 1 171 ? 0.079 5.358 18.237 1.00 75.62 171 LEU A CA 1
ATOM 1407 C C . LEU A 1 171 ? 0.960 5.107 19.468 1.00 75.62 171 LEU A C 1
ATOM 1409 O O . LEU A 1 171 ? 2.174 5.002 19.339 1.00 75.62 171 LEU A O 1
ATOM 1413 N N . SER A 1 172 ? 0.354 4.999 20.652 1.00 79.31 172 SER A N 1
ATOM 1414 C CA . SER A 1 172 ? 1.055 4.676 21.903 1.00 79.31 172 SER A CA 1
ATOM 1415 C C . SER A 1 172 ? 1.222 3.168 22.133 1.00 79.31 172 SER A C 1
ATOM 1417 O O . SER A 1 172 ? 1.556 2.770 23.247 1.00 79.31 172 SER A O 1
ATOM 1419 N N . GLU A 1 173 ? 0.902 2.329 21.139 1.00 80.88 173 GLU A N 1
ATOM 1420 C CA . GLU A 1 173 ? 0.952 0.858 21.206 1.00 80.88 173 GLU A CA 1
ATOM 1421 C C . GLU A 1 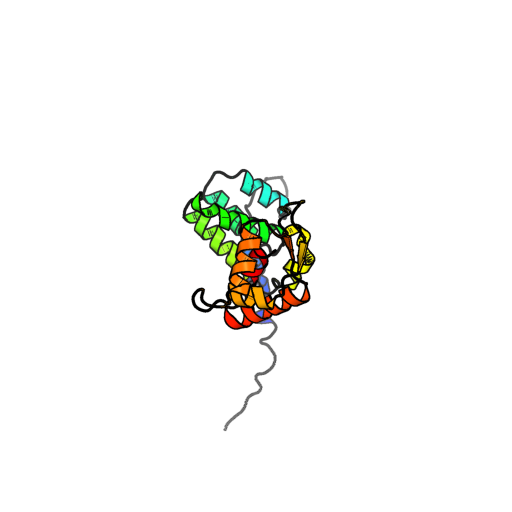173 ? 0.173 0.247 22.387 1.00 80.88 173 GLU A C 1
ATOM 1423 O O . GLU A 1 173 ? 0.443 -0.874 22.828 1.00 80.88 173 GLU A O 1
ATOM 1428 N N . LYS A 1 174 ? -0.824 0.974 22.912 1.00 86.69 174 LYS A N 1
ATOM 1429 C CA . LYS A 1 174 ? -1.678 0.506 24.014 1.00 86.69 174 LYS A CA 1
ATOM 1430 C C . LYS A 1 174 ? -2.684 -0.535 23.547 1.00 86.69 174 LYS A C 1
ATOM 1432 O O . LYS A 1 174 ? -3.193 -1.290 24.369 1.00 86.69 174 LYS A O 1
ATOM 1437 N N . ILE A 1 175 ? -3.002 -0.544 22.254 1.00 82.12 175 ILE A N 1
ATOM 1438 C CA . ILE A 1 175 ? -3.942 -1.474 21.631 1.00 82.12 175 ILE A CA 1
ATOM 1439 C C . ILE A 1 175 ? -3.368 -1.968 20.303 1.00 82.12 175 ILE A C 1
ATOM 1441 O O . ILE A 1 175 ? -2.664 -1.236 19.613 1.00 82.12 175 ILE A O 1
ATOM 1445 N N . ASN A 1 176 ? -3.722 -3.192 19.923 1.00 80.62 176 ASN A N 1
ATOM 1446 C CA . ASN A 1 176 ? -3.492 -3.721 18.584 1.00 80.62 176 ASN A CA 1
ATOM 1447 C C . ASN A 1 176 ? -4.787 -3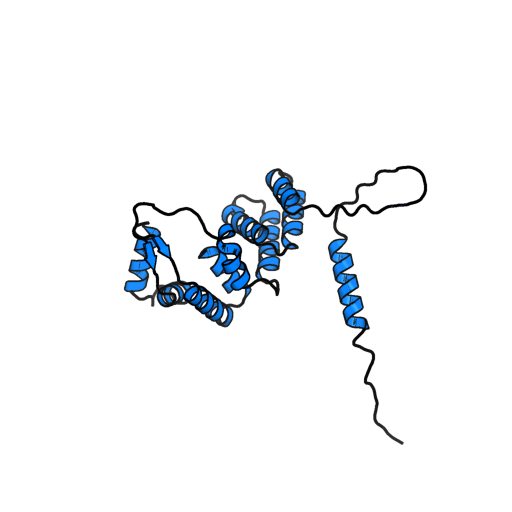.569 17.771 1.00 80.62 176 ASN A C 1
ATOM 1449 O O . ASN A 1 176 ? -5.705 -4.382 17.953 1.00 80.62 176 ASN A O 1
ATOM 1453 N N . PRO A 1 177 ? -4.906 -2.553 16.902 1.00 80.19 177 PRO A N 1
ATOM 1454 C CA . PRO A 1 177 ? -6.115 -2.362 16.120 1.00 80.19 177 PRO A CA 1
ATOM 1455 C C . PRO A 1 177 ? -6.269 -3.458 15.061 1.00 80.19 177 PRO A C 1
ATOM 1457 O O . PRO A 1 177 ? -5.295 -3.911 14.458 1.00 80.19 177 PRO A O 1
ATOM 1460 N N . TYR A 1 178 ? -7.505 -3.870 14.803 1.00 80.31 178 TYR A N 1
ATOM 1461 C CA . TYR A 1 178 ? -7.866 -4.582 13.581 1.00 80.31 178 TYR A CA 1
ATOM 1462 C C . TYR A 1 178 ? -9.213 -4.081 13.067 1.00 80.31 178 TYR A C 1
ATOM 1464 O O . TYR A 1 178 ? -10.030 -3.569 13.829 1.00 80.31 178 TYR A O 1
ATOM 1472 N N . VAL A 1 179 ?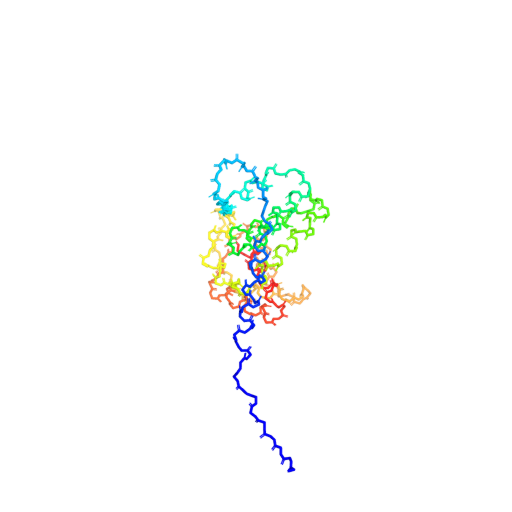 -9.438 -4.215 11.764 1.00 80.50 179 VAL A N 1
ATOM 1473 C CA . VAL A 1 179 ? -10.650 -3.755 11.077 1.00 80.50 179 VAL A CA 1
ATOM 1474 C C . VAL A 1 179 ? -11.265 -4.952 10.370 1.00 80.50 179 VAL A C 1
ATOM 1476 O O . VAL A 1 179 ? -10.551 -5.776 9.800 1.00 80.50 179 VAL A O 1
ATOM 1479 N N . GLY A 1 180 ? -12.590 -5.072 10.410 1.00 82.19 180 GLY A N 1
ATOM 1480 C CA . GLY A 1 180 ? -13.287 -6.122 9.671 1.00 82.19 180 GLY A CA 1
ATOM 1481 C C . GLY A 1 180 ? -13.162 -5.927 8.157 1.00 82.19 180 GLY A C 1
ATOM 1482 O O . GLY A 1 180 ? -13.169 -4.792 7.680 1.00 82.19 180 GLY A O 1
ATOM 1483 N N . LYS A 1 181 ? -13.125 -7.032 7.397 1.00 86.44 181 LYS A N 1
ATOM 1484 C CA . LYS A 1 181 ? -13.047 -7.035 5.923 1.00 86.44 181 LYS A CA 1
ATOM 1485 C C . LYS A 1 181 ? -14.057 -6.073 5.281 1.00 86.44 181 LYS A C 1
ATOM 1487 O O . LYS A 1 181 ? -13.660 -5.152 4.575 1.00 86.44 181 LYS A O 1
ATOM 1492 N N . ASN A 1 182 ? -15.337 -6.216 5.629 1.00 88.19 182 ASN A N 1
ATOM 1493 C CA . ASN A 1 182 ? -16.412 -5.361 5.111 1.00 88.19 182 ASN A CA 1
ATOM 1494 C C . ASN A 1 182 ? -16.180 -3.873 5.428 1.00 88.19 182 ASN A C 1
ATOM 1496 O O . ASN A 1 182 ? -16.531 -2.999 4.640 1.00 88.19 182 ASN A O 1
ATOM 1500 N N . GLY A 1 183 ? -15.584 -3.571 6.586 1.00 84.56 183 GLY A N 1
ATOM 1501 C CA . GLY A 1 183 ? -15.246 -2.203 6.976 1.00 84.56 183 GLY A CA 1
ATOM 1502 C C . GLY A 1 183 ? -14.168 -1.600 6.076 1.00 84.56 183 GLY A C 1
ATOM 1503 O O . GLY A 1 183 ? -14.295 -0.456 5.643 1.00 84.56 183 GLY A O 1
ATOM 1504 N N . VAL A 1 184 ? -13.145 -2.387 5.734 1.00 86.44 184 VAL A N 1
ATOM 1505 C CA . VAL A 1 184 ? -12.070 -1.988 4.815 1.00 86.44 184 VAL A CA 1
ATOM 1506 C C . VAL A 1 184 ? -12.598 -1.789 3.386 1.00 86.44 184 VAL A C 1
ATOM 1508 O O . VAL A 1 184 ? -12.279 -0.783 2.752 1.00 86.44 184 VAL A O 1
ATOM 1511 N N . GLU A 1 185 ? -13.459 -2.684 2.895 1.00 91.00 185 GLU A N 1
ATOM 1512 C CA . GLU A 1 185 ? -14.108 -2.568 1.576 1.00 91.00 185 GLU A CA 1
ATOM 1513 C C . GLU A 1 185 ? -14.990 -1.316 1.463 1.00 91.00 185 GLU A C 1
ATOM 1515 O O . GLU A 1 185 ? -14.927 -0.578 0.470 1.00 91.00 185 GLU A O 1
ATOM 1520 N N . ASN A 1 186 ? -15.782 -1.038 2.502 1.00 89.88 186 ASN A N 1
ATOM 1521 C CA . ASN A 1 186 ? -16.637 0.145 2.569 1.00 89.88 186 ASN A CA 1
ATOM 1522 C C . ASN A 1 186 ? -15.812 1.434 2.610 1.00 89.88 186 ASN A C 1
ATOM 1524 O O . ASN A 1 186 ? -16.092 2.365 1.848 1.00 89.88 186 ASN A O 1
ATOM 1528 N N . LEU A 1 187 ? -14.776 1.477 3.455 1.00 85.94 187 LEU A N 1
ATOM 1529 C CA . LEU A 1 187 ? -13.863 2.613 3.548 1.00 85.94 187 LEU A CA 1
ATOM 1530 C C . LEU A 1 187 ? -13.194 2.879 2.196 1.00 85.94 187 LEU A C 1
ATOM 1532 O O . LEU A 1 187 ? -13.231 4.007 1.704 1.00 85.94 187 LEU A O 1
ATOM 1536 N N . TRP A 1 188 ? -12.645 1.842 1.557 1.00 92.62 188 TRP A N 1
ATOM 1537 C CA . TRP A 1 188 ? -12.022 1.970 0.242 1.00 92.62 188 TRP A CA 1
ATOM 1538 C C . TRP A 1 188 ? -13.000 2.510 -0.803 1.00 92.62 188 TRP A C 1
ATOM 1540 O O . TRP A 1 188 ? -12.664 3.433 -1.545 1.00 92.62 188 TRP A O 1
ATOM 1550 N N . SER A 1 189 ? -14.227 1.987 -0.836 1.00 92.31 189 SER A N 1
ATOM 1551 C CA . SER A 1 189 ? -15.258 2.418 -1.786 1.00 92.31 189 SER A CA 1
ATOM 1552 C C . SER A 1 189 ? -15.621 3.895 -1.607 1.00 92.31 189 SER A C 1
ATOM 1554 O O . SER A 1 189 ? -15.693 4.637 -2.591 1.00 92.31 189 SER A O 1
ATOM 1556 N N . ARG A 1 190 ? -15.781 4.351 -0.358 1.00 90.19 190 ARG A N 1
ATOM 1557 C CA . ARG A 1 190 ? -16.052 5.763 -0.039 1.00 90.19 190 ARG A CA 1
ATOM 1558 C C . ARG A 1 190 ? -14.877 6.668 -0.397 1.00 90.19 190 ARG A C 1
ATOM 1560 O O . ARG A 1 190 ? -15.064 7.693 -1.051 1.00 90.19 190 ARG A O 1
ATOM 1567 N N . VAL A 1 191 ? -13.658 6.280 -0.032 1.00 88.81 191 VAL A N 1
ATOM 1568 C CA . VAL A 1 191 ? -12.444 7.045 -0.350 1.00 88.81 191 VAL A CA 1
ATOM 1569 C C . VAL A 1 191 ? -12.245 7.132 -1.863 1.00 88.81 191 VAL A C 1
ATOM 1571 O O . VAL A 1 191 ? -11.950 8.209 -2.377 1.00 88.81 191 VAL A O 1
ATOM 1574 N N . LYS A 1 192 ? -12.469 6.037 -2.597 1.00 93.00 192 LYS A N 1
ATOM 1575 C CA . LYS A 1 192 ? -12.412 6.014 -4.063 1.00 93.00 192 LYS A CA 1
ATOM 1576 C C . LYS A 1 192 ? -13.414 6.984 -4.672 1.00 93.00 192 LYS A C 1
ATOM 1578 O O . LYS A 1 192 ? -13.060 7.693 -5.611 1.00 93.00 192 LYS A O 1
ATOM 1583 N N . TYR A 1 193 ? -14.639 7.013 -4.151 1.00 92.69 193 TYR A N 1
ATOM 1584 C CA . TYR A 1 193 ? -15.673 7.938 -4.606 1.00 92.69 193 TYR A CA 1
ATOM 1585 C C . TYR A 1 193 ? -15.272 9.406 -4.379 1.00 92.69 193 TYR A C 1
ATOM 1587 O O . TYR A 1 193 ? -15.464 10.233 -5.264 1.00 92.69 193 TYR A O 1
ATOM 1595 N N . LEU A 1 194 ? -14.665 9.726 -3.231 1.00 89.31 194 LEU A N 1
ATOM 1596 C CA . LEU A 1 194 ? -14.352 11.107 -2.842 1.00 89.31 194 LEU A CA 1
ATOM 1597 C C . LEU A 1 194 ? -13.013 11.637 -3.377 1.00 89.31 194 LEU A C 1
ATOM 1599 O O . LEU A 1 194 ? -12.907 12.814 -3.709 1.00 89.31 194 LEU A O 1
ATOM 1603 N N . ARG A 1 195 ? -11.971 10.799 -3.404 1.00 87.94 195 ARG A N 1
ATOM 1604 C CA . ARG A 1 195 ? -10.574 11.193 -3.687 1.00 87.94 195 ARG A CA 1
ATOM 1605 C C . ARG A 1 195 ? -9.938 10.419 -4.842 1.00 87.94 195 ARG A C 1
ATOM 1607 O O . ARG A 1 195 ? -8.783 10.661 -5.186 1.00 87.94 195 ARG A O 1
ATOM 1614 N N . GLY A 1 196 ? -10.686 9.513 -5.463 1.00 91.06 196 GLY A N 1
ATOM 1615 C CA . GLY A 1 196 ? -10.234 8.726 -6.601 1.00 91.06 196 GLY A CA 1
ATOM 1616 C C . GLY A 1 196 ? -9.541 7.418 -6.221 1.00 91.06 196 GLY A C 1
ATOM 1617 O O . GLY A 1 196 ? -9.132 7.176 -5.084 1.00 91.06 196 GLY A O 1
ATOM 1618 N N . LYS A 1 197 ? -9.415 6.551 -7.228 1.00 91.81 197 LYS A N 1
ATOM 1619 C CA . LYS A 1 197 ? -8.902 5.181 -7.098 1.00 91.81 197 LYS A CA 1
ATOM 1620 C C . LYS A 1 197 ? -7.457 5.126 -6.603 1.00 91.81 197 LYS A C 1
ATOM 1622 O O . LYS A 1 197 ? -7.154 4.343 -5.712 1.00 91.81 197 LYS A O 1
ATOM 1627 N N . GLU A 1 198 ? -6.588 5.961 -7.169 1.00 90.88 198 GLU A N 1
ATOM 1628 C CA . GLU A 1 198 ? -5.174 6.021 -6.790 1.00 90.88 198 GLU A CA 1
ATOM 1629 C C . GLU A 1 198 ? -5.020 6.297 -5.288 1.00 90.88 198 GLU A C 1
ATOM 1631 O O . GLU A 1 198 ? -4.285 5.594 -4.600 1.00 90.88 198 GLU A O 1
ATOM 1636 N N . TYR A 1 199 ? -5.764 7.276 -4.765 1.00 89.31 199 TYR A N 1
ATOM 1637 C CA . TYR A 1 199 ? -5.717 7.625 -3.348 1.00 89.31 199 TYR A CA 1
ATOM 1638 C C . TYR A 1 199 ? -6.266 6.500 -2.462 1.00 89.31 199 TYR A C 1
ATOM 1640 O O . TYR A 1 199 ? -5.645 6.155 -1.462 1.00 89.31 199 TYR A O 1
ATOM 1648 N N . ALA A 1 200 ? -7.384 5.882 -2.853 1.00 91.38 200 ALA A N 1
ATOM 1649 C CA . ALA A 1 200 ? -7.959 4.756 -2.121 1.00 91.38 200 ALA A CA 1
ATOM 1650 C C . ALA A 1 200 ? -7.006 3.550 -2.053 1.00 91.38 200 ALA A C 1
ATOM 1652 O O . ALA A 1 200 ? -6.832 2.967 -0.989 1.00 91.38 200 ALA A O 1
ATOM 1653 N N . ASN A 1 201 ? -6.343 3.213 -3.163 1.00 93.19 201 ASN A N 1
ATOM 1654 C CA . ASN A 1 201 ? -5.375 2.116 -3.214 1.00 93.19 201 ASN A CA 1
ATOM 1655 C C . ASN A 1 201 ? -4.127 2.406 -2.369 1.00 93.19 201 ASN A C 1
ATOM 1657 O O . ASN A 1 201 ? -3.655 1.520 -1.666 1.00 93.19 201 ASN A O 1
ATOM 1661 N N . ARG A 1 202 ? -3.611 3.642 -2.392 1.00 89.12 202 ARG A N 1
ATOM 1662 C CA . ARG A 1 202 ? -2.499 4.048 -1.512 1.00 89.12 202 ARG A CA 1
ATOM 1663 C C . ARG A 1 202 ? -2.872 3.907 -0.039 1.00 89.12 202 ARG A C 1
ATOM 1665 O O . ARG A 1 202 ? -2.119 3.315 0.721 1.00 89.12 202 ARG A O 1
ATOM 1672 N N . LEU A 1 203 ? -4.057 4.385 0.329 1.00 85.94 203 LEU A N 1
ATOM 1673 C CA . LEU A 1 203 ? -4.566 4.291 1.691 1.00 85.94 203 LEU A CA 1
ATOM 1674 C C . LEU A 1 203 ? -4.712 2.832 2.157 1.00 85.94 203 LEU A C 1
ATOM 1676 O O . LEU A 1 203 ? -4.398 2.518 3.299 1.00 85.94 203 LEU A O 1
ATOM 1680 N N . SER A 1 204 ? -5.146 1.922 1.282 1.00 86.94 204 SER A N 1
ATOM 1681 C CA . SER A 1 204 ? -5.194 0.492 1.611 1.00 86.94 204 SER A CA 1
ATOM 1682 C C . SER A 1 204 ? -3.822 -0.078 1.955 1.00 86.94 204 SER A C 1
ATOM 1684 O O . SER A 1 204 ? -3.725 -0.860 2.890 1.00 86.94 204 SER A O 1
ATOM 1686 N N . ILE A 1 205 ? -2.767 0.332 1.248 1.00 86.56 205 ILE A N 1
ATOM 1687 C CA . ILE A 1 205 ? -1.394 -0.109 1.539 1.00 86.56 205 ILE A CA 1
ATOM 1688 C C . ILE A 1 205 ? -0.872 0.505 2.853 1.00 86.56 205 ILE A C 1
ATOM 1690 O O . ILE A 1 205 ? -0.018 -0.087 3.502 1.00 86.56 205 ILE A O 1
ATOM 1694 N N . GLU A 1 206 ? -1.358 1.688 3.243 1.00 80.94 206 GLU A N 1
ATOM 1695 C CA . GLU A 1 206 ? -0.999 2.348 4.510 1.00 80.94 206 GLU A CA 1
ATOM 1696 C C . GLU A 1 206 ? -1.646 1.696 5.736 1.00 80.94 206 GLU A C 1
ATOM 1698 O O . GLU A 1 206 ? -1.034 1.665 6.801 1.00 80.94 206 GLU A O 1
ATOM 1703 N N . ILE A 1 207 ? -2.889 1.227 5.604 1.00 76.81 207 ILE A N 1
ATOM 1704 C CA . ILE A 1 207 ? -3.678 0.697 6.729 1.00 76.81 207 ILE A CA 1
ATOM 1705 C C . ILE A 1 207 ? -3.422 -0.801 6.965 1.00 76.81 207 ILE A C 1
ATOM 1707 O O . ILE A 1 207 ? -3.627 -1.279 8.082 1.00 76.81 207 ILE A O 1
ATOM 1711 N N . LEU A 1 208 ? -3.019 -1.539 5.926 1.00 76.31 208 LEU A N 1
ATOM 1712 C CA . LEU A 1 208 ? -2.712 -2.973 5.982 1.00 76.31 208 LEU A CA 1
ATOM 1713 C C . LEU A 1 208 ? -1.225 -3.186 6.293 1.00 76.31 208 LEU A C 1
ATOM 1715 O O . LEU A 1 208 ? -0.937 -3.876 7.298 1.00 76.31 208 LEU A O 1
#

pLDDT: mean 73.89, std 24.67, range [22.73, 97.25]

Secondary structure (DSSP, 8-state):
--------SSSTTHHHHHHHHHHHHHTT-S-------SSS----------HHHHHHHHHH---HHHHHHHHHHHTT---HHHHHHHHHHHHTGGGS-HHHHHHHHHHHHHHHHSTT-SHHHHHHTHHHH------TTSPEEEPPHHHHHHHHHS-GGG--HHHHHHHHHHHTTSSEEE--HHHHHHHHHHHHHHH-HHHHHHHHHHH-

Sequence (208 aa):
MFYVNTKSQNNYHSATLILAFSKIQILQKVNKVMTRESSNQIQFKYTLIETSDLITKLQQECDVDERANWIRALGERIEPEVIKLLWNLRNNMENEEPFVQYEIKLSLRKVTNHSSVGIDMFLDNLSVFQTEKKNSQAPKILIDSNILEEFLLRNKTTMNQDVTKVVEWVLSEKINPYVGKNGVENLWSRVKYLRGKEYANRLSIEIL